Protein AF-A0A939E3A2-F1 (afdb_monomer_lite)

Secondary structure (DSSP, 8-state):
--HHHHHHHHHHHTT---EEETTEEEEE-STTEEEEEEE--SSS--EEEEEEE--TTSS--PPPEEEEEESSHHHHHHHHHHHHHHHHHHHHHHHHHH-TT-SSTT---EE-TTSS-EEEEEETTTEEEEEEEEE-TTS-EEEEEEEEE--HHHHHHHHHHHHHHHTT--HHHHHHHHHHHHHHHHSTTSSGGG-EEEEEEEES-HHHHHHHHHHHHHHHHHHHHHHHHS---TTSBS--HHHHHHHTT---

Foldseek 3Di:
DFLVVVLVVVCVVVVFDWDDDPQWIWGDAPDQKIWIWHFPDRVQGWIFTWIWGHDPVPPDRPPTHTDDIDRHSVVVVVSVLVVRVLRVLLVLLVCVQPVPPCLQVVWNWDAFPQSFSKIWTDAADQKIKIWGWDADPVRATKTWIKMKRADPLLVVLLVVLVVCVVVVHDPVVLVVSLVVSLCQCVPPPDDQQQMFMGTPDMDSDSVVVSNCNNVCRVCVNVVSCVRNVDPDDPPGTGDDSVNSCRSSSHHD

Organism: NCBI:txid2765362

Structure (mmCIF, N/CA/C/O backbone):
data_AF-A0A939E3A2-F1
#
_entry.id   AF-A0A939E3A2-F1
#
loop_
_atom_site.group_PDB
_atom_site.id
_atom_site.type_symbol
_atom_site.label_atom_id
_atom_site.label_alt_id
_atom_site.label_comp_id
_atom_site.label_asym_id
_atom_site.label_entity_id
_atom_site.label_seq_id
_atom_site.pdbx_PDB_ins_code
_atom_site.Cartn_x
_atom_site.Cartn_y
_atom_site.Cartn_z
_atom_site.occupancy
_atom_site.B_iso_or_equiv
_atom_site.auth_seq_id
_atom_site.auth_comp_id
_atom_site.auth_asym_id
_atom_site.auth_atom_id
_atom_site.pdbx_PDB_model_num
ATOM 1 N N . MET A 1 1 ? -15.969 9.919 33.033 1.00 58.44 1 MET A N 1
ATOM 2 C CA . MET A 1 1 ? -16.033 10.017 31.570 1.00 58.44 1 MET A CA 1
ATOM 3 C C . MET A 1 1 ? -16.034 8.604 31.049 1.00 58.44 1 MET A C 1
ATOM 5 O O . MET A 1 1 ? -15.367 7.760 31.645 1.00 58.44 1 MET A O 1
ATOM 9 N N . SER A 1 2 ? -16.901 8.316 30.083 1.00 78.06 2 SER A N 1
ATOM 10 C CA . SER A 1 2 ? -16.905 6.997 29.448 1.00 78.06 2 SER A CA 1
ATOM 11 C C . SER A 1 2 ? -15.748 6.909 28.452 1.00 78.06 2 SER A C 1
ATOM 13 O O . SER A 1 2 ? -15.331 7.927 27.905 1.00 78.06 2 SER A O 1
ATOM 15 N N . PHE A 1 3 ? -15.262 5.700 28.171 1.00 79.69 3 PHE A N 1
ATOM 16 C CA . PHE A 1 3 ? -14.204 5.485 27.180 1.00 79.69 3 PHE A CA 1
ATOM 17 C C . PHE A 1 3 ? -14.536 6.103 25.809 1.00 79.69 3 PHE A C 1
ATOM 19 O O . PHE A 1 3 ? -13.648 6.619 25.140 1.00 79.69 3 PHE A O 1
ATOM 26 N N . PHE A 1 4 ? -15.813 6.102 25.404 1.00 81.12 4 PHE A N 1
ATOM 27 C CA . PHE A 1 4 ? -16.251 6.713 24.147 1.00 81.12 4 PHE A CA 1
ATOM 28 C C . PHE A 1 4 ? -16.172 8.242 24.154 1.00 81.12 4 PHE A C 1
ATOM 30 O O . PHE A 1 4 ? -15.887 8.821 23.114 1.00 81.12 4 PHE A O 1
ATOM 37 N N . GLU A 1 5 ? -16.427 8.891 25.293 1.00 82.06 5 GLU A N 1
ATOM 38 C CA . GLU A 1 5 ? -16.312 10.353 25.409 1.00 82.06 5 GLU A CA 1
ATOM 39 C C . GLU A 1 5 ? -14.848 10.782 25.323 1.00 82.06 5 GLU A C 1
ATOM 41 O O . GLU A 1 5 ? -14.526 11.717 24.594 1.00 82.06 5 GLU A O 1
ATOM 46 N N . ASP A 1 6 ? -13.967 10.060 26.023 1.00 85.62 6 ASP A N 1
ATOM 47 C CA . ASP A 1 6 ? -12.529 10.323 25.992 1.00 85.62 6 ASP A CA 1
ATOM 48 C C . ASP A 1 6 ? -11.960 10.058 24.588 1.00 85.62 6 ASP A C 1
ATOM 50 O O . ASP A 1 6 ? -11.201 10.871 24.069 1.00 85.62 6 ASP A O 1
ATOM 54 N N . LEU A 1 7 ? -12.374 8.965 23.933 1.00 84.00 7 LEU A N 1
ATOM 55 C CA . LEU A 1 7 ? -11.963 8.652 22.563 1.00 84.00 7 LEU A CA 1
ATOM 56 C C . LEU A 1 7 ? -12.476 9.683 21.551 1.00 84.00 7 LEU A C 1
ATOM 58 O O . LEU A 1 7 ? -11.692 10.160 20.740 1.00 84.00 7 LEU A O 1
ATOM 62 N N . ALA A 1 8 ? -13.757 10.056 21.608 1.00 85.06 8 ALA A N 1
ATOM 63 C CA . ALA A 1 8 ? -14.327 11.053 20.701 1.00 85.06 8 ALA A CA 1
ATOM 64 C C . ALA A 1 8 ? -13.624 12.410 20.837 1.00 85.06 8 ALA A C 1
ATOM 66 O O . ALA A 1 8 ? -13.298 13.028 19.831 1.00 85.06 8 ALA A O 1
ATOM 67 N N . SER A 1 9 ? -13.326 12.836 22.070 1.00 86.56 9 SER A N 1
ATOM 68 C CA . SER A 1 9 ? -12.614 14.094 22.305 1.00 86.56 9 SER A CA 1
ATOM 69 C C . SER A 1 9 ? -11.218 14.100 21.681 1.00 86.56 9 SER A C 1
ATOM 71 O O . SER A 1 9 ? -10.801 15.135 21.174 1.00 86.56 9 SER A O 1
ATOM 73 N N . VAL A 1 10 ? -10.490 12.979 21.725 1.00 86.88 10 VAL A N 1
ATOM 74 C CA . VAL A 1 10 ? -9.152 12.896 21.118 1.00 86.88 10 VAL A CA 1
ATOM 75 C C . VAL A 1 10 ? -9.249 12.789 19.594 1.00 86.88 10 VAL A C 1
ATOM 77 O O . VAL A 1 10 ? -8.483 13.436 18.893 1.00 86.88 10 VAL A O 1
ATOM 80 N N . LEU A 1 11 ? -10.211 12.038 19.053 1.00 86.06 11 LEU A N 1
ATOM 81 C CA . LEU A 1 11 ? -10.420 11.961 17.600 1.00 86.06 11 LEU A CA 1
ATOM 82 C C . LEU A 1 11 ? -10.773 13.327 16.989 1.00 86.06 11 LEU A C 1
ATOM 84 O O . LEU A 1 11 ? -10.241 13.669 15.932 1.00 86.06 11 LEU A O 1
ATOM 88 N N . ASP A 1 12 ? -11.565 14.140 17.695 1.00 86.31 12 ASP A N 1
ATOM 89 C CA . ASP A 1 12 ? -11.861 15.523 17.300 1.00 86.31 12 ASP A CA 1
ATOM 90 C C . ASP A 1 12 ? -10.586 16.383 17.211 1.00 86.31 12 ASP A C 1
ATOM 92 O O . ASP A 1 12 ? -10.441 17.187 16.289 1.00 86.31 12 ASP A O 1
ATOM 96 N N . GLU A 1 13 ? -9.627 16.207 18.129 1.00 87.06 13 GLU A N 1
ATOM 97 C CA . GLU A 1 13 ? -8.330 16.905 18.084 1.00 87.06 13 GLU A CA 1
ATOM 98 C C . GLU A 1 13 ? -7.493 16.499 16.859 1.00 87.06 13 GLU A C 1
ATOM 100 O O . GLU A 1 13 ? -6.760 17.324 16.307 1.00 87.06 13 GLU A O 1
ATOM 105 N N . HIS A 1 14 ? -7.646 15.256 16.398 1.00 81.12 14 HIS A N 1
ATOM 106 C CA . HIS A 1 14 ? -7.035 14.740 15.173 1.00 81.12 14 HIS A CA 1
ATOM 107 C C . HIS A 1 14 ? -7.834 15.079 13.896 1.00 81.12 14 HIS A C 1
ATOM 109 O O . HIS A 1 14 ? -7.398 14.724 12.804 1.00 81.12 14 HIS A O 1
ATOM 115 N N . ASN A 1 15 ? -8.956 15.808 14.000 1.00 83.19 15 ASN A N 1
ATOM 116 C CA . ASN A 1 15 ? -9.898 16.096 12.905 1.00 83.19 15 ASN A CA 1
ATOM 117 C C . ASN A 1 15 ? -10.430 14.839 12.194 1.00 83.19 15 ASN A C 1
ATOM 119 O O . ASN A 1 15 ? -10.718 14.876 10.997 1.00 83.19 15 ASN A O 1
ATOM 123 N N . ILE A 1 16 ? -10.555 13.729 12.917 1.00 83.75 16 ILE A N 1
ATOM 124 C CA . ILE A 1 16 ? -11.156 12.502 12.393 1.00 83.75 16 ILE A CA 1
ATOM 125 C C . ILE A 1 16 ? -12.668 12.618 12.571 1.00 83.75 16 ILE A C 1
ATOM 127 O O . ILE A 1 16 ? -13.128 13.051 13.619 1.00 83.75 16 ILE A O 1
ATOM 131 N N . GLU A 1 17 ? -13.457 12.265 11.554 1.00 83.69 17 GLU A N 1
ATOM 132 C CA . GLU A 1 17 ? -14.913 12.236 11.700 1.00 83.69 17 GLU A CA 1
ATOM 133 C C . GLU A 1 17 ? -15.360 10.955 12.413 1.00 83.69 17 GLU A C 1
ATOM 135 O O . GLU A 1 17 ? -14.999 9.850 12.017 1.00 83.69 17 GLU A O 1
ATOM 140 N N . GLN A 1 18 ? -16.227 11.080 13.420 1.00 85.94 18 GLN A N 1
ATOM 141 C CA . GLN A 1 18 ? -16.857 9.929 14.068 1.00 85.94 18 GLN A CA 1
ATOM 142 C C . GLN A 1 18 ? -18.370 10.088 14.209 1.00 85.94 18 GLN A C 1
ATOM 144 O O . GLN A 1 18 ? -18.906 11.178 14.418 1.00 85.94 18 GLN A O 1
ATOM 149 N N . ARG A 1 19 ? -19.082 8.960 14.148 1.00 85.19 19 ARG A N 1
ATOM 150 C CA . ARG A 1 19 ? -20.528 8.864 14.386 1.00 85.19 19 ARG A CA 1
ATOM 151 C C . ARG A 1 19 ? -20.798 7.776 15.412 1.00 85.19 19 ARG A C 1
ATOM 153 O O . ARG A 1 19 ? -20.362 6.646 15.243 1.00 85.19 19 ARG A O 1
ATOM 160 N N . ILE A 1 20 ? -21.535 8.090 16.472 1.00 82.94 20 ILE A N 1
ATOM 161 C CA . ILE A 1 20 ? -21.877 7.110 17.510 1.00 82.94 20 ILE A CA 1
ATOM 162 C C . ILE A 1 20 ? -23.337 6.696 17.338 1.00 82.94 20 ILE A C 1
ATOM 164 O O . ILE A 1 20 ? -24.233 7.534 17.432 1.00 82.94 20 ILE A O 1
ATOM 168 N N . THR A 1 21 ? -23.571 5.401 17.126 1.00 79.31 21 THR A N 1
ATOM 169 C CA . THR A 1 21 ? -24.907 4.807 16.984 1.00 79.31 21 THR A CA 1
ATOM 170 C C . THR A 1 21 ? -25.007 3.592 17.897 1.00 79.31 21 THR A C 1
ATOM 172 O O . THR A 1 21 ? -24.163 2.710 17.829 1.00 79.31 21 THR A O 1
ATOM 175 N N . GLU A 1 22 ? -26.016 3.542 18.773 1.00 71.56 22 GLU A N 1
ATOM 176 C CA . GLU A 1 22 ? -26.339 2.356 19.596 1.00 71.56 22 GLU A CA 1
ATOM 177 C C . GLU A 1 22 ? -25.129 1.686 20.296 1.00 71.56 22 GLU A C 1
ATOM 179 O O . GLU A 1 22 ? -25.000 0.466 20.311 1.00 71.56 22 GLU A O 1
ATOM 184 N N . ALA A 1 23 ? -24.245 2.488 20.907 1.00 76.56 23 ALA A N 1
ATOM 185 C CA . ALA A 1 23 ? -23.016 2.039 21.587 1.00 76.56 23 ALA A CA 1
ATOM 186 C C . ALA A 1 23 ? -21.918 1.447 20.673 1.00 76.56 23 ALA A C 1
ATOM 188 O O . ALA A 1 23 ? -21.001 0.775 21.147 1.00 76.56 23 ALA A O 1
ATOM 189 N N . VAL A 1 24 ? -21.971 1.760 19.378 1.00 82.81 24 VAL A N 1
ATOM 190 C CA . VAL A 1 24 ? -20.906 1.533 18.399 1.00 82.81 24 VAL A CA 1
ATOM 191 C C . VAL A 1 24 ? -20.433 2.886 17.873 1.00 82.81 24 VAL A C 1
ATOM 193 O O . VAL A 1 24 ? -21.243 3.741 17.509 1.00 82.81 24 VAL A O 1
ATOM 196 N N . MET A 1 25 ? -19.120 3.096 17.839 1.00 84.25 25 MET A N 1
ATOM 197 C CA . MET A 1 25 ? -18.525 4.249 17.164 1.00 84.25 25 MET A CA 1
ATOM 198 C C . MET A 1 25 ? -18.112 3.838 15.752 1.00 84.25 25 MET A C 1
ATOM 200 O O . MET A 1 25 ? -17.437 2.828 15.566 1.00 84.25 25 MET A O 1
ATOM 204 N N . HIS A 1 26 ? -18.552 4.622 14.779 1.00 86.75 26 HIS A N 1
ATOM 205 C CA . HIS A 1 26 ? -18.287 4.468 13.359 1.00 86.75 26 HIS A CA 1
ATOM 206 C C . HIS A 1 26 ? -17.340 5.569 12.915 1.00 86.75 26 HIS A C 1
ATOM 208 O O . HIS A 1 26 ? -17.594 6.742 13.200 1.00 86.75 26 HIS A O 1
ATOM 214 N N . ILE A 1 27 ? -16.287 5.189 12.207 1.00 86.38 27 ILE A N 1
ATOM 215 C CA . ILE A 1 27 ? -15.353 6.116 11.579 1.00 86.38 27 ILE A CA 1
ATOM 216 C C . ILE A 1 27 ? -15.357 5.782 10.087 1.00 86.38 27 ILE A C 1
ATOM 218 O O . ILE A 1 27 ? -14.994 4.651 9.744 1.00 86.38 27 ILE A O 1
ATOM 222 N N . PRO A 1 28 ? -15.825 6.705 9.229 1.00 83.56 28 PRO A N 1
ATOM 223 C CA . PRO A 1 28 ? -15.782 6.503 7.795 1.00 83.56 28 PRO A CA 1
ATOM 224 C C . PRO A 1 28 ? -14.326 6.482 7.337 1.00 83.56 28 PRO A C 1
ATOM 226 O O . PRO A 1 28 ? -13.515 7.298 7.777 1.00 83.56 28 PRO A O 1
ATOM 229 N N . VAL A 1 29 ? -14.012 5.534 6.466 1.00 82.00 29 VAL A N 1
ATOM 230 C CA . VAL A 1 29 ? -12.738 5.459 5.749 1.00 82.00 29 VAL A CA 1
ATOM 231 C C . VAL A 1 29 ? -13.022 5.741 4.269 1.00 82.00 29 VAL A C 1
ATOM 233 O O . VAL A 1 29 ? -14.160 6.027 3.886 1.00 82.00 29 VAL A O 1
ATOM 236 N N . SER A 1 30 ? -12.001 5.706 3.422 1.00 72.12 30 SER A N 1
ATOM 237 C CA . SER A 1 30 ? -12.156 5.843 1.979 1.00 72.12 30 SER A CA 1
ATOM 238 C C . SER A 1 30 ? -13.002 4.727 1.355 1.00 72.12 30 SER A C 1
ATOM 240 O O . SER A 1 30 ? -12.971 3.559 1.761 1.00 72.12 30 SER A O 1
ATOM 242 N N . GLY A 1 31 ? -13.766 5.107 0.328 1.00 70.00 31 GLY A N 1
ATOM 243 C CA . GLY A 1 31 ? -14.623 4.210 -0.440 1.00 70.00 31 GLY A CA 1
ATOM 244 C C . GLY A 1 31 ? -15.777 3.624 0.378 1.00 70.00 31 GLY A C 1
ATOM 245 O O . GLY A 1 31 ? -16.587 4.346 0.954 1.00 70.00 31 GLY A O 1
ATOM 246 N N . ASN A 1 32 ? -15.857 2.295 0.387 1.00 69.88 32 ASN A N 1
ATOM 247 C CA . ASN A 1 32 ? -16.919 1.514 1.021 1.00 69.88 32 ASN A CA 1
ATOM 248 C C . ASN A 1 32 ? -16.502 0.945 2.392 1.00 69.88 32 ASN A C 1
ATOM 250 O O . ASN A 1 32 ? -17.116 0.004 2.891 1.00 69.88 32 ASN A O 1
ATOM 254 N N . LEU A 1 33 ? -15.431 1.457 2.998 1.00 77.75 33 LEU A N 1
ATOM 255 C CA . LEU A 1 33 ? -14.866 0.915 4.232 1.00 77.75 33 LEU A CA 1
ATOM 256 C C . LEU A 1 33 ? -15.243 1.775 5.442 1.00 77.75 33 LEU A C 1
ATOM 258 O O . LEU A 1 33 ? -15.120 2.993 5.424 1.00 77.75 33 LEU A O 1
ATOM 262 N N . ASP A 1 34 ? -15.647 1.114 6.524 1.00 83.69 34 ASP A N 1
ATOM 263 C CA . ASP A 1 34 ? -16.004 1.731 7.801 1.00 83.69 34 ASP A CA 1
ATOM 264 C C . ASP A 1 34 ? -15.278 1.015 8.945 1.00 83.69 34 ASP A C 1
ATOM 266 O O . ASP A 1 34 ? -15.339 -0.213 9.073 1.00 83.69 34 ASP A O 1
ATOM 270 N N . LEU A 1 35 ? -14.666 1.771 9.856 1.00 85.62 35 LEU A N 1
ATOM 271 C CA . LEU A 1 35 ? -14.198 1.225 11.128 1.00 85.62 35 LEU A CA 1
ATOM 272 C C . LEU A 1 35 ? -15.329 1.247 12.156 1.00 85.62 35 LEU A C 1
ATOM 274 O O . LEU A 1 35 ? -15.954 2.277 12.404 1.00 85.62 35 LEU A O 1
ATOM 278 N N . ARG A 1 36 ? -15.561 0.102 12.801 1.00 86.88 36 ARG A N 1
ATOM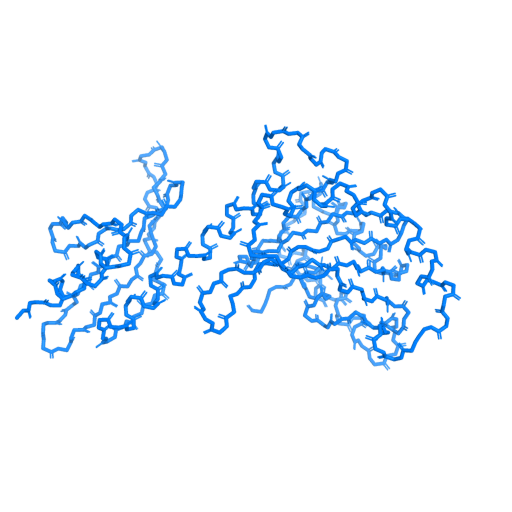 279 C CA . ARG A 1 36 ? -16.522 -0.058 13.897 1.00 86.88 36 ARG A CA 1
ATOM 280 C C . ARG A 1 36 ? -15.800 -0.367 15.194 1.00 86.88 36 ARG A C 1
ATOM 282 O O . ARG A 1 36 ? -15.096 -1.372 15.299 1.00 86.88 36 ARG A O 1
ATOM 289 N N . ILE A 1 37 ? -16.033 0.465 16.199 1.00 86.31 37 ILE A N 1
ATOM 290 C CA . ILE A 1 37 ? -15.429 0.347 17.521 1.00 86.31 37 ILE A CA 1
ATOM 291 C C . ILE A 1 37 ? -16.514 -0.017 18.529 1.00 86.31 37 ILE A C 1
ATOM 293 O O . ILE A 1 37 ? -17.496 0.709 18.700 1.00 86.31 37 ILE A O 1
ATOM 297 N N . THR A 1 38 ? -16.320 -1.141 19.217 1.00 86.81 38 THR A N 1
ATOM 298 C CA . THR A 1 38 ? -17.205 -1.608 20.295 1.00 86.81 38 THR A CA 1
ATOM 299 C C . THR A 1 38 ? -16.416 -1.771 21.585 1.00 86.81 38 THR A C 1
ATOM 301 O O . THR A 1 38 ? -15.332 -2.353 21.556 1.00 86.81 38 THR A O 1
ATOM 304 N N . VAL A 1 39 ? -16.967 -1.313 22.710 1.00 81.62 39 VAL A N 1
ATOM 305 C CA . VAL A 1 39 ? -16.349 -1.458 24.036 1.00 81.62 39 VAL A CA 1
ATOM 306 C C . VAL A 1 39 ? -17.082 -2.550 24.808 1.00 81.62 39 VAL A C 1
ATOM 308 O O . VAL A 1 39 ? -18.261 -2.402 25.118 1.00 81.62 39 VAL A O 1
ATOM 311 N N . ASP A 1 40 ? -16.386 -3.642 25.126 1.00 73.69 40 ASP A N 1
ATOM 312 C CA . ASP A 1 40 ? -17.014 -4.816 25.753 1.00 73.69 40 ASP A CA 1
ATOM 313 C C . ASP A 1 40 ? -17.159 -4.683 27.281 1.00 73.69 40 ASP A C 1
ATOM 315 O O . ASP A 1 40 ? -17.973 -5.373 27.897 1.00 73.69 40 ASP A O 1
ATOM 319 N N . ASN A 1 41 ? -16.345 -3.842 27.929 1.00 67.31 41 ASN A N 1
ATOM 320 C CA . ASN A 1 41 ? -16.276 -3.765 29.389 1.00 67.31 41 ASN A CA 1
ATOM 321 C C . ASN A 1 41 ? -15.917 -2.353 29.875 1.00 67.31 41 ASN A C 1
ATOM 323 O O . ASN A 1 41 ? -14.908 -1.796 29.469 1.00 67.31 41 ASN A O 1
ATOM 327 N N . GLU A 1 42 ? -16.706 -1.787 30.791 1.00 61.69 42 GLU A N 1
ATOM 328 C CA . GLU A 1 42 ? -16.464 -0.448 31.355 1.00 61.69 42 GLU A CA 1
ATOM 329 C C . GLU A 1 42 ? -15.377 -0.417 32.449 1.00 61.69 42 GLU A C 1
ATOM 331 O O . GLU A 1 42 ? -14.821 0.639 32.739 1.00 61.69 42 GLU A O 1
ATOM 336 N N . VAL A 1 43 ? -15.060 -1.559 33.073 1.00 66.50 43 VAL A N 1
ATOM 337 C CA . VAL A 1 43 ? -14.079 -1.657 34.177 1.00 66.50 43 VAL A CA 1
ATOM 338 C C . VAL A 1 43 ? -12.652 -1.826 33.643 1.00 66.50 43 VAL A C 1
ATOM 340 O O . VAL A 1 43 ? -11.696 -1.315 34.225 1.00 66.50 43 VAL A O 1
ATOM 343 N N . LEU A 1 44 ? -12.512 -2.535 32.523 1.00 65.25 44 LEU A N 1
ATOM 344 C CA . LEU A 1 44 ? -11.288 -2.651 31.735 1.00 65.25 44 LEU A CA 1
ATOM 345 C C . LEU A 1 44 ? -11.678 -2.348 30.290 1.00 65.25 44 LEU A C 1
ATOM 347 O O . LEU A 1 44 ? -12.109 -3.275 29.602 1.00 65.25 44 LEU A O 1
ATOM 351 N N . PRO A 1 45 ? -11.602 -1.081 29.849 1.00 67.50 45 PRO A N 1
ATOM 352 C CA . PRO A 1 45 ? -12.056 -0.696 28.525 1.00 67.50 45 PRO A CA 1
ATOM 353 C C . PRO A 1 45 ? -11.187 -1.355 27.459 1.00 67.50 45 PRO A C 1
ATOM 355 O O . PRO A 1 45 ? -10.102 -0.887 27.132 1.00 67.50 45 PRO A O 1
ATOM 358 N N . ALA A 1 46 ? -11.679 -2.482 26.953 1.00 77.06 46 ALA A N 1
ATOM 359 C CA . ALA A 1 46 ? -11.178 -3.141 25.767 1.00 77.06 46 ALA A CA 1
ATOM 360 C C . ALA A 1 46 ? -12.045 -2.680 24.597 1.00 77.06 46 ALA A C 1
ATOM 362 O O . ALA A 1 46 ? -13.245 -2.970 24.557 1.00 77.06 46 ALA A O 1
ATOM 363 N N . ALA A 1 47 ? -11.443 -1.930 23.681 1.00 82.88 47 ALA A N 1
ATOM 364 C CA . ALA A 1 47 ? -12.080 -1.532 22.442 1.00 82.88 47 ALA A CA 1
ATOM 365 C C . ALA A 1 47 ? -11.677 -2.506 21.337 1.00 82.88 47 ALA A C 1
ATOM 367 O O . ALA A 1 47 ? -10.496 -2.682 21.033 1.00 82.88 47 ALA A O 1
ATOM 368 N N . ASN A 1 48 ? -12.681 -3.139 20.743 1.00 86.38 48 ASN A N 1
ATOM 369 C CA . ASN A 1 48 ? -12.516 -3.965 19.560 1.00 86.38 48 ASN A CA 1
ATOM 370 C C . ASN A 1 48 ? -12.715 -3.079 18.337 1.00 86.38 48 ASN A C 1
ATOM 372 O O . ASN A 1 48 ? -13.813 -2.559 18.134 1.00 86.38 48 ASN A O 1
ATOM 376 N N . ILE A 1 49 ? -11.668 -2.937 17.532 1.00 85.94 49 ILE A N 1
ATOM 377 C CA . ILE A 1 49 ? -11.689 -2.209 16.267 1.00 85.94 49 ILE A CA 1
ATOM 378 C C . ILE A 1 49 ? -11.898 -3.237 15.162 1.00 85.94 49 ILE A C 1
ATOM 380 O O . ILE A 1 49 ? -11.091 -4.156 14.987 1.00 85.94 49 ILE A O 1
ATOM 384 N N . ARG A 1 50 ? -13.003 -3.112 14.432 1.00 86.88 50 ARG A N 1
ATOM 385 C CA . ARG A 1 50 ? -13.352 -4.006 13.328 1.00 86.88 50 ARG A CA 1
ATOM 386 C C . ARG A 1 50 ? -13.472 -3.225 12.028 1.00 86.88 50 ARG A C 1
ATOM 388 O O . ARG A 1 50 ? -14.052 -2.145 12.026 1.00 86.88 50 ARG A O 1
ATOM 395 N N . LEU A 1 51 ? -12.983 -3.808 10.940 1.00 83.81 51 LEU A N 1
ATOM 396 C CA . LEU A 1 51 ? -13.216 -3.321 9.589 1.00 83.81 51 LEU A CA 1
ATOM 397 C C . LEU A 1 51 ? -14.545 -3.853 9.078 1.00 83.81 51 LEU A C 1
ATOM 399 O O . LEU A 1 51 ? -14.807 -5.058 9.139 1.00 83.81 51 LEU A O 1
ATOM 403 N N . HIS A 1 52 ? -15.359 -2.955 8.555 1.00 80.44 52 HIS A N 1
ATOM 404 C CA . HIS A 1 52 ? -16.586 -3.270 7.859 1.00 80.44 52 HIS A CA 1
ATOM 405 C C . HIS A 1 52 ? -16.467 -2.808 6.411 1.00 80.44 52 HIS A C 1
ATOM 407 O O . HIS A 1 52 ? -16.074 -1.675 6.164 1.00 80.44 52 HIS A O 1
ATOM 413 N N . CYS A 1 53 ? -16.822 -3.674 5.466 1.00 72.75 53 CYS A N 1
ATOM 414 C CA . CYS A 1 53 ? -16.938 -3.311 4.059 1.00 72.75 53 CYS A CA 1
ATOM 415 C C . CYS A 1 53 ? -18.427 -3.225 3.720 1.00 72.75 53 CYS A C 1
ATOM 417 O O . CYS A 1 53 ? -19.162 -4.191 3.912 1.00 72.75 53 CYS A O 1
ATOM 419 N N . LEU A 1 54 ? -18.881 -2.047 3.314 1.00 64.31 54 LEU A N 1
ATOM 420 C CA . LEU A 1 54 ? -20.235 -1.774 2.859 1.00 64.31 54 LEU A CA 1
ATOM 421 C C . LEU A 1 54 ? -20.335 -2.209 1.394 1.00 64.31 54 LEU A C 1
ATOM 423 O O . LEU A 1 54 ? -19.785 -1.568 0.507 1.00 64.31 54 LEU A O 1
ATOM 427 N N . THR A 1 55 ? -21.005 -3.319 1.111 1.00 62.06 55 THR A N 1
ATOM 428 C CA . THR A 1 55 ? -21.261 -3.715 -0.278 1.00 62.06 55 THR A CA 1
ATOM 429 C C . THR A 1 55 ? -22.447 -2.918 -0.834 1.00 62.06 55 THR A C 1
ATOM 431 O O . THR A 1 55 ? -23.453 -2.725 -0.152 1.00 62.06 55 THR A O 1
ATOM 434 N N . ASP A 1 56 ? -22.333 -2.437 -2.077 1.00 58.34 56 ASP A N 1
ATOM 435 C CA . ASP A 1 56 ? -23.369 -1.617 -2.741 1.00 58.34 56 ASP A CA 1
ATOM 436 C C . ASP A 1 56 ? -24.662 -2.428 -3.019 1.00 58.34 56 ASP A C 1
ATOM 438 O O . ASP A 1 56 ? -25.745 -1.871 -3.186 1.00 58.34 56 ASP A O 1
ATOM 442 N N . ASP A 1 57 ? -24.566 -3.765 -2.995 1.00 52.91 57 ASP A N 1
ATOM 443 C CA . ASP A 1 57 ? -25.647 -4.704 -3.334 1.00 52.91 57 ASP A CA 1
ATOM 444 C C . ASP A 1 57 ? -26.527 -5.155 -2.149 1.00 52.91 57 ASP A C 1
ATOM 446 O O . ASP A 1 57 ? -27.452 -5.943 -2.334 1.00 52.91 57 ASP A O 1
ATOM 450 N N . GLY A 1 58 ? -26.310 -4.645 -0.934 1.00 52.38 58 GLY A N 1
ATOM 451 C CA . GLY A 1 58 ? -27.271 -4.761 0.173 1.00 52.38 58 GLY A CA 1
ATOM 452 C C . GLY A 1 58 ? -27.575 -6.166 0.726 1.00 52.38 58 GLY A C 1
ATOM 453 O O . GLY A 1 58 ? -28.377 -6.250 1.654 1.00 52.38 58 GLY A O 1
ATOM 454 N N . ASP A 1 59 ? -26.959 -7.239 0.214 1.00 50.28 59 ASP A N 1
ATOM 455 C CA . ASP A 1 59 ? -27.249 -8.627 0.629 1.00 50.28 59 ASP A CA 1
ATOM 456 C C . ASP A 1 59 ? -26.016 -9.468 1.034 1.00 50.28 59 ASP A C 1
ATOM 458 O O . ASP A 1 59 ? -26.191 -10.570 1.551 1.00 50.28 59 ASP A O 1
ATOM 462 N N . ASP A 1 60 ? -24.788 -8.945 0.923 1.00 47.78 60 ASP A N 1
ATOM 463 C CA . ASP A 1 60 ? -23.574 -9.592 1.451 1.00 47.78 60 ASP A CA 1
ATOM 464 C C . ASP A 1 60 ? -22.858 -8.658 2.445 1.00 47.78 60 ASP A C 1
ATOM 466 O O . ASP A 1 60 ? -21.836 -8.039 2.135 1.00 47.78 60 ASP A O 1
ATOM 470 N N . ASP A 1 61 ? -23.399 -8.550 3.666 1.00 56.81 61 ASP A N 1
ATOM 471 C CA . ASP A 1 61 ? -22.655 -8.035 4.826 1.00 56.81 61 ASP A CA 1
ATOM 472 C C . ASP A 1 61 ? -21.547 -9.056 5.143 1.00 56.81 61 ASP A C 1
ATOM 474 O O . ASP A 1 61 ? -21.733 -10.014 5.906 1.00 56.81 61 ASP A O 1
ATOM 478 N N . LEU A 1 62 ? -20.381 -8.891 4.512 1.00 62.12 62 LEU A N 1
ATOM 479 C CA . LEU A 1 62 ? -19.179 -9.624 4.897 1.00 62.12 62 LEU A CA 1
ATOM 480 C C . LEU A 1 62 ? -18.975 -9.446 6.410 1.00 62.12 62 LEU A C 1
ATOM 482 O O . LEU A 1 62 ? -19.036 -8.318 6.914 1.00 62.12 62 LEU A O 1
ATOM 486 N N . PRO A 1 63 ? -18.744 -10.536 7.166 1.00 67.81 63 PRO A N 1
ATOM 487 C CA . PRO A 1 63 ? -18.621 -10.436 8.607 1.00 67.81 63 PRO A CA 1
ATOM 488 C C . PRO A 1 63 ? -17.458 -9.493 8.945 1.00 67.81 63 PRO A C 1
ATOM 490 O O . PRO A 1 63 ? -16.364 -9.656 8.395 1.00 67.81 63 PRO A O 1
ATOM 493 N N . PRO A 1 64 ? -17.661 -8.517 9.847 1.00 75.88 64 PRO A N 1
ATOM 494 C CA . PRO A 1 64 ? -16.651 -7.512 10.134 1.00 75.88 64 PRO A CA 1
ATOM 495 C C . PRO A 1 64 ? -15.360 -8.165 10.631 1.0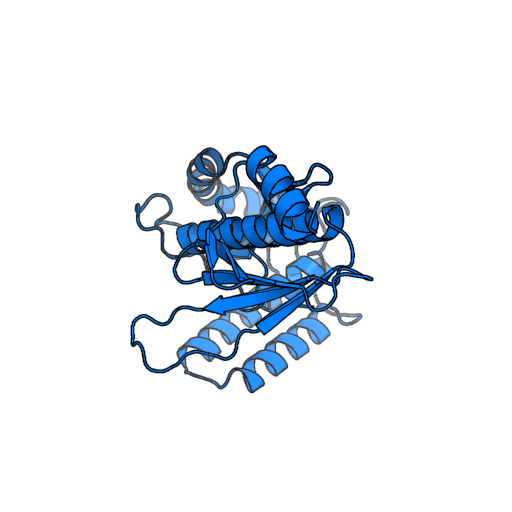0 75.88 64 PRO A C 1
ATOM 497 O O . PRO A 1 64 ? -15.367 -8.951 11.586 1.00 75.88 64 PRO A O 1
ATOM 500 N N . LYS A 1 65 ? -14.242 -7.824 9.991 1.00 84.00 65 LYS A N 1
ATOM 501 C CA . LYS A 1 65 ? -12.931 -8.397 10.301 1.00 84.00 65 LYS A CA 1
ATOM 502 C C . LYS A 1 65 ? -12.353 -7.680 11.514 1.00 84.00 65 LYS A C 1
ATOM 504 O O . LYS A 1 65 ? -12.241 -6.458 11.522 1.00 84.00 65 LYS A O 1
ATOM 509 N N . LEU A 1 66 ? -11.996 -8.425 12.558 1.00 85.44 66 LEU A N 1
ATOM 510 C CA . LEU A 1 66 ? -11.311 -7.850 13.716 1.00 85.44 66 LEU A CA 1
ATOM 511 C C . LEU A 1 66 ? -9.904 -7.411 13.296 1.00 85.44 66 LEU A C 1
ATOM 513 O O . LEU A 1 66 ? -9.116 -8.247 12.863 1.00 85.44 66 LEU A O 1
ATOM 517 N N . LEU A 1 67 ? -9.615 -6.118 13.428 1.00 83.19 67 LEU A N 1
ATOM 518 C CA . LEU A 1 67 ? -8.306 -5.547 13.115 1.00 83.19 67 LEU A CA 1
ATOM 519 C C . LEU A 1 67 ? -7.427 -5.476 14.360 1.00 83.19 67 LEU A C 1
ATOM 521 O O . LEU A 1 67 ? -6.280 -5.906 14.341 1.00 83.19 67 LEU A O 1
ATOM 525 N N . ALA A 1 68 ? -7.976 -4.947 15.453 1.00 85.69 68 ALA A N 1
ATOM 526 C CA . ALA A 1 68 ? -7.221 -4.721 16.675 1.00 85.69 68 ALA A CA 1
ATOM 527 C C . ALA A 1 68 ? -8.109 -4.807 17.918 1.00 85.69 68 ALA A C 1
ATOM 529 O O . ALA A 1 68 ? -9.307 -4.517 17.885 1.00 85.69 68 ALA A O 1
ATOM 530 N N . VAL A 1 69 ? -7.486 -5.179 19.036 1.00 87.44 69 VAL A N 1
ATOM 531 C CA . VAL A 1 69 ? -8.064 -5.082 20.378 1.00 87.44 69 VAL A CA 1
ATOM 532 C C . VAL A 1 69 ? -7.120 -4.235 21.212 1.00 87.44 69 VAL A C 1
ATOM 534 O O . VAL A 1 69 ? -5.962 -4.600 21.410 1.00 87.44 69 VAL A O 1
ATOM 537 N N . VAL A 1 70 ? -7.609 -3.098 21.689 1.00 87.81 70 VAL A N 1
ATOM 538 C CA . VAL A 1 70 ? -6.812 -2.108 22.421 1.00 87.81 70 VAL A CA 1
ATOM 539 C C . VAL A 1 70 ? -7.403 -1.869 23.801 1.00 87.81 70 VAL A C 1
ATOM 541 O O . VAL A 1 70 ? -8.613 -1.951 23.995 1.00 87.81 70 VAL A O 1
ATOM 544 N N . PHE A 1 71 ? -6.541 -1.571 24.770 1.00 86.00 71 PHE A N 1
ATOM 545 C CA . PHE A 1 71 ? -6.920 -1.435 26.183 1.00 86.00 71 PHE A CA 1
ATOM 546 C C . PHE A 1 71 ? -6.776 -0.001 26.718 1.00 86.00 71 PHE A C 1
ATOM 548 O O . PHE A 1 71 ? -6.916 0.237 27.918 1.00 86.00 71 PHE A O 1
ATOM 555 N N . SER A 1 72 ? -6.450 0.961 25.851 1.00 86.44 72 SER A N 1
ATOM 556 C CA . SER A 1 72 ? -6.340 2.379 26.194 1.00 86.44 72 SER A CA 1
ATOM 557 C C . SER A 1 72 ? -6.859 3.256 25.059 1.00 86.44 72 SER A C 1
ATOM 559 O O . SER A 1 72 ? -6.865 2.841 23.901 1.00 86.44 72 SER A O 1
ATOM 561 N N . VAL A 1 73 ? -7.269 4.482 25.398 1.00 86.25 73 VAL A N 1
ATOM 562 C CA . VAL A 1 73 ? -7.711 5.482 24.413 1.00 86.25 73 VAL A CA 1
ATOM 563 C C . VAL A 1 73 ? -6.572 5.832 23.456 1.00 86.25 73 VAL A C 1
ATOM 565 O O . VAL A 1 73 ? -6.780 5.822 22.252 1.00 86.25 73 VAL A O 1
ATOM 568 N N . SER A 1 74 ? -5.355 6.042 23.974 1.00 85.88 74 SER A N 1
ATOM 569 C CA . SER A 1 74 ? -4.181 6.354 23.147 1.00 85.88 74 SER A CA 1
ATOM 570 C C . SER A 1 74 ? -3.891 5.260 22.118 1.00 85.88 74 SER A C 1
ATOM 572 O O . SER A 1 74 ? -3.743 5.557 20.945 1.00 85.88 74 SER A O 1
ATOM 574 N N . ALA A 1 75 ? -3.914 3.987 22.532 1.00 86.12 75 ALA A N 1
ATOM 575 C CA . ALA A 1 75 ? -3.678 2.870 21.625 1.00 86.12 75 ALA A CA 1
ATOM 576 C C . ALA A 1 75 ? -4.808 2.713 20.596 1.00 86.12 75 ALA A C 1
ATOM 578 O O . ALA A 1 75 ? -4.554 2.283 19.475 1.00 86.12 75 ALA A O 1
ATOM 579 N N . ALA A 1 76 ? -6.048 3.060 20.962 1.00 85.88 76 ALA A N 1
ATOM 580 C CA . ALA A 1 76 ? -7.160 3.108 20.015 1.00 85.88 76 ALA A CA 1
ATOM 581 C C . ALA A 1 76 ? -6.930 4.164 18.940 1.00 85.88 76 ALA A C 1
ATOM 583 O O . ALA A 1 76 ? -7.073 3.856 17.762 1.00 85.88 76 ALA A O 1
ATOM 584 N N . VAL A 1 77 ? -6.545 5.375 19.340 1.00 87.44 77 VAL A N 1
ATOM 585 C CA . VAL A 1 77 ? -6.251 6.464 18.406 1.00 87.44 77 VAL A CA 1
ATOM 586 C C . VAL A 1 77 ? -5.081 6.084 17.505 1.00 87.44 77 VAL A C 1
ATOM 588 O O . VAL A 1 77 ? -5.234 6.147 16.293 1.00 87.44 77 VAL A O 1
ATOM 591 N N . ASP A 1 78 ? -3.975 5.582 18.057 1.00 85.69 78 ASP A N 1
ATOM 592 C CA . ASP A 1 78 ? -2.807 5.164 17.269 1.00 85.69 78 ASP A CA 1
ATOM 593 C C . ASP A 1 78 ? -3.168 4.097 16.220 1.00 85.69 78 ASP A C 1
ATOM 595 O O . ASP A 1 78 ? -2.724 4.169 15.071 1.00 85.69 78 ASP A O 1
ATOM 599 N N . ALA A 1 79 ? -4.010 3.125 16.594 1.00 86.31 79 ALA A N 1
ATOM 600 C CA . ALA A 1 79 ? -4.488 2.086 15.687 1.00 86.31 79 ALA A CA 1
ATOM 601 C C . ALA A 1 79 ? -5.433 2.634 14.604 1.00 86.31 79 ALA A C 1
ATOM 603 O O . ALA A 1 79 ? -5.317 2.243 13.445 1.00 86.31 79 ALA A O 1
ATOM 604 N N . ILE A 1 80 ? -6.352 3.539 14.962 1.00 86.81 80 ILE A N 1
ATOM 605 C CA . ILE A 1 80 ? -7.283 4.178 14.019 1.00 86.81 80 ILE A CA 1
ATOM 606 C C . ILE A 1 80 ? -6.510 5.042 13.023 1.00 86.81 80 ILE A C 1
ATOM 608 O O . ILE A 1 80 ? -6.677 4.871 11.822 1.00 86.81 80 ILE A O 1
ATOM 612 N N . VAL A 1 81 ? -5.642 5.930 13.513 1.00 85.12 81 VAL A N 1
ATOM 613 C CA . VAL A 1 81 ? -4.820 6.816 12.677 1.00 85.12 81 VAL A CA 1
ATOM 614 C C . VAL A 1 81 ? -3.926 5.981 11.758 1.00 85.12 81 VAL A C 1
ATOM 616 O O . VAL A 1 81 ? -3.831 6.270 10.574 1.00 85.12 81 VAL A O 1
ATOM 619 N N . GLY A 1 82 ? -3.312 4.910 12.277 1.00 83.31 82 GLY A N 1
ATOM 620 C CA . GLY A 1 82 ? -2.544 3.963 11.462 1.00 83.31 82 GLY A CA 1
ATOM 621 C C . GLY A 1 82 ? -3.356 3.352 10.324 1.00 83.31 82 GLY A C 1
ATOM 622 O O . GLY A 1 82 ? -2.889 3.330 9.191 1.00 83.31 82 GLY A O 1
ATOM 623 N N . PHE A 1 83 ? -4.581 2.904 10.607 1.00 84.75 83 PHE A N 1
ATOM 624 C CA . PHE A 1 83 ? -5.446 2.329 9.582 1.00 84.75 83 PHE A CA 1
ATOM 625 C C . PHE A 1 83 ? -5.893 3.356 8.538 1.00 84.75 83 PHE A C 1
ATOM 627 O O . PHE A 1 83 ? -5.872 3.045 7.352 1.00 84.75 83 PHE A O 1
ATOM 634 N N . LEU A 1 84 ? -6.285 4.560 8.967 1.00 84.06 84 LEU A N 1
ATOM 635 C CA . LEU A 1 84 ? -6.693 5.633 8.057 1.00 84.06 84 LEU A CA 1
ATOM 636 C C . LEU A 1 84 ? -5.556 6.002 7.103 1.00 84.06 84 LEU A C 1
ATOM 638 O O . LEU A 1 84 ? -5.768 6.042 5.902 1.00 84.06 84 LEU A O 1
ATOM 642 N N . GLU A 1 85 ? -4.333 6.154 7.609 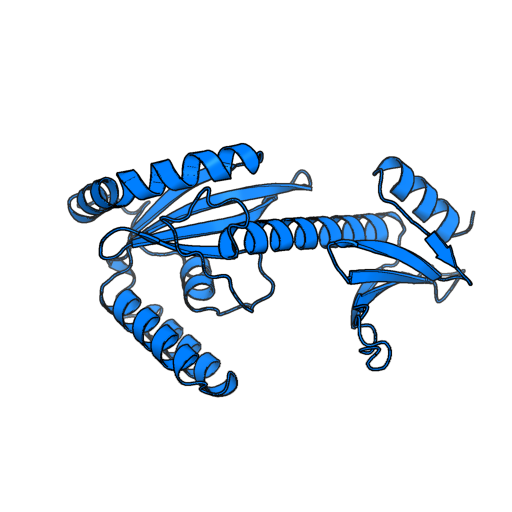1.00 83.06 85 GLU A N 1
ATOM 643 C CA . GLU A 1 85 ? -3.181 6.447 6.753 1.00 83.06 85 GLU A CA 1
ATOM 644 C C . GLU A 1 85 ? -2.823 5.300 5.806 1.00 83.06 85 GLU A C 1
ATOM 646 O O . GLU A 1 85 ? -2.439 5.553 4.669 1.00 83.06 85 GLU A O 1
ATOM 651 N N . THR A 1 86 ? -2.936 4.038 6.240 1.00 83.44 86 THR A N 1
ATOM 652 C CA . THR A 1 86 ? -2.764 2.901 5.320 1.00 83.44 86 THR A CA 1
ATOM 653 C C . THR A 1 86 ? -3.843 2.908 4.239 1.00 83.44 86 THR A C 1
ATOM 655 O O . THR A 1 86 ? -3.534 2.642 3.084 1.00 83.44 86 THR A O 1
ATOM 658 N N . ALA A 1 87 ? -5.090 3.239 4.581 1.00 83.44 87 ALA A N 1
ATOM 659 C CA . ALA A 1 87 ? -6.169 3.346 3.605 1.00 83.44 87 ALA A CA 1
ATOM 660 C C . ALA A 1 87 ? -5.933 4.496 2.612 1.00 83.44 87 ALA A C 1
ATOM 662 O O . ALA A 1 87 ? -6.052 4.275 1.411 1.00 83.44 87 ALA A O 1
ATOM 663 N N . ASP A 1 88 ? -5.517 5.672 3.089 1.00 84.88 88 ASP A N 1
ATOM 664 C CA . ASP A 1 88 ? -5.149 6.814 2.241 1.00 84.88 88 ASP A CA 1
ATOM 665 C C . ASP A 1 88 ? -3.963 6.469 1.320 1.00 84.88 88 ASP A C 1
ATOM 667 O O . ASP A 1 88 ? -3.933 6.844 0.147 1.00 84.88 88 ASP A O 1
ATOM 671 N N . ALA A 1 89 ? -2.977 5.731 1.841 1.00 86.81 89 ALA A N 1
ATOM 672 C CA . ALA A 1 89 ? -1.835 5.250 1.073 1.00 86.81 89 ALA A CA 1
ATOM 673 C C . ALA A 1 89 ? -2.263 4.271 -0.032 1.00 86.81 89 ALA A C 1
ATOM 675 O O . ALA A 1 89 ? -1.831 4.414 -1.173 1.00 86.81 89 ALA A O 1
ATOM 676 N N . MET A 1 90 ? -3.137 3.313 0.287 1.00 85.38 90 MET A N 1
ATOM 677 C CA . MET A 1 90 ? -3.704 2.379 -0.690 1.00 85.38 90 MET A CA 1
ATOM 678 C C . MET A 1 90 ? -4.524 3.110 -1.757 1.00 85.38 90 MET A C 1
ATOM 680 O O . MET A 1 90 ? -4.341 2.846 -2.937 1.00 85.38 90 MET A O 1
ATOM 684 N N . GLU A 1 91 ? -5.346 4.091 -1.375 1.00 85.88 91 GLU A N 1
ATOM 685 C CA . GLU A 1 91 ? -6.112 4.904 -2.327 1.00 85.88 91 GLU A CA 1
ATOM 686 C C . GLU A 1 91 ? -5.193 5.688 -3.276 1.00 85.88 91 GLU A C 1
ATOM 688 O O . GLU A 1 91 ? -5.477 5.819 -4.468 1.00 85.88 91 GLU A O 1
ATOM 693 N N . PHE A 1 92 ? -4.056 6.188 -2.782 1.00 87.75 92 PHE A N 1
ATOM 694 C CA . PHE A 1 92 ? -3.065 6.818 -3.650 1.00 87.75 92 PHE A CA 1
ATOM 695 C C . PHE A 1 92 ? -2.412 5.820 -4.615 1.00 87.75 92 PHE A C 1
ATOM 697 O O . PHE A 1 92 ? -2.186 6.162 -5.775 1.00 87.75 92 PHE A O 1
ATOM 704 N N . ILE A 1 93 ? -2.115 4.596 -4.168 1.00 88.25 93 ILE A N 1
ATOM 705 C CA . ILE A 1 93 ? -1.621 3.532 -5.050 1.00 88.25 93 ILE A CA 1
ATOM 706 C C . ILE A 1 93 ? -2.660 3.190 -6.124 1.00 88.25 93 ILE A C 1
ATOM 708 O O . ILE A 1 93 ? -2.312 3.170 -7.304 1.00 88.25 93 ILE A O 1
ATOM 712 N N . ASP A 1 94 ? -3.931 3.032 -5.756 1.00 86.69 94 ASP A N 1
ATOM 713 C CA . ASP A 1 94 ? -5.023 2.809 -6.711 1.00 86.69 94 ASP A CA 1
ATOM 714 C C . ASP A 1 94 ? -5.117 3.966 -7.717 1.00 86.69 94 ASP A C 1
ATOM 716 O O . ASP A 1 94 ? -5.265 3.753 -8.918 1.00 86.69 94 ASP A O 1
ATOM 720 N N . GLN A 1 95 ? -4.924 5.209 -7.263 1.00 88.19 95 GLN A N 1
ATOM 721 C CA . GLN A 1 95 ? -4.863 6.373 -8.145 1.00 88.19 95 GLN A CA 1
ATOM 722 C C . GLN A 1 95 ? -3.678 6.326 -9.124 1.00 88.19 95 GLN A C 1
ATOM 724 O O . GLN A 1 95 ? -3.797 6.854 -10.235 1.00 88.19 95 GLN A O 1
ATOM 729 N N . LEU A 1 96 ? -2.535 5.754 -8.731 1.00 86.44 96 LEU A N 1
ATOM 730 C CA . LEU A 1 96 ? -1.398 5.560 -9.634 1.00 86.44 96 LEU A CA 1
ATOM 731 C C . LEU A 1 96 ? -1.689 4.488 -10.688 1.00 86.44 96 LEU A C 1
ATOM 733 O O . LEU A 1 96 ? -1.296 4.668 -11.836 1.00 86.44 96 LEU A O 1
ATOM 737 N N . ILE A 1 97 ? -2.370 3.410 -10.297 1.00 86.62 97 ILE A N 1
ATOM 738 C CA . ILE A 1 97 ? -2.718 2.283 -11.172 1.00 86.62 97 ILE A CA 1
ATOM 739 C C . ILE A 1 97 ? -3.792 2.699 -12.183 1.00 86.62 97 ILE A C 1
ATOM 741 O O . ILE A 1 97 ? -3.606 2.555 -13.388 1.00 86.62 97 ILE A O 1
ATOM 745 N N . ASP A 1 98 ? -4.895 3.278 -11.709 1.00 85.12 98 ASP A N 1
ATOM 746 C CA . ASP A 1 98 ? -6.021 3.650 -12.569 1.00 85.12 98 ASP A CA 1
ATOM 747 C C . ASP A 1 98 ? -5.741 4.905 -13.414 1.00 85.12 98 ASP A C 1
ATOM 749 O O . ASP A 1 98 ? -6.443 5.152 -14.398 1.00 85.12 98 ASP A O 1
ATOM 753 N N . ASP A 1 99 ? -4.769 5.734 -12.999 1.00 81.69 99 ASP A N 1
ATOM 754 C CA . ASP A 1 99 ? -4.456 7.068 -13.535 1.00 81.69 99 ASP A CA 1
ATOM 755 C C . ASP A 1 99 ? -5.694 7.790 -14.106 1.00 81.69 99 ASP A C 1
ATOM 757 O O . ASP A 1 99 ? -5.749 8.136 -15.295 1.00 81.69 99 ASP A O 1
ATOM 761 N N . PRO A 1 100 ? -6.718 8.081 -13.278 1.00 68.94 100 PRO A N 1
ATOM 762 C CA . PRO A 1 100 ? -7.990 8.618 -13.768 1.00 68.94 100 PRO A CA 1
ATOM 763 C C . PRO A 1 100 ? -7.842 9.985 -14.457 1.00 68.94 100 PRO A C 1
ATOM 765 O O . PRO A 1 100 ? -8.764 10.471 -15.116 1.00 68.94 100 PRO A O 1
ATOM 768 N N . LEU A 1 101 ? -6.689 10.641 -14.285 1.00 73.06 101 LEU A N 1
ATOM 769 C CA . LEU A 1 101 ? -6.374 11.953 -14.837 1.00 73.06 101 LEU A CA 1
ATOM 770 C C . LEU A 1 101 ? -5.415 11.905 -16.036 1.00 73.06 101 LEU A C 1
ATOM 772 O O . LEU A 1 101 ? -5.124 12.972 -16.584 1.00 73.06 101 LEU A O 1
ATOM 776 N N . GLY A 1 102 ? -4.934 10.728 -16.447 1.00 76.25 102 GLY A N 1
ATOM 777 C CA . GLY A 1 102 ? -4.016 10.569 -17.577 1.00 76.25 102 GLY A CA 1
ATOM 778 C C . GLY A 1 102 ? -2.694 11.327 -17.401 1.00 76.25 102 GLY A C 1
ATOM 779 O O . GLY A 1 102 ? -2.181 11.914 -18.357 1.00 76.25 102 GLY A O 1
ATOM 780 N N . ARG A 1 103 ? -2.193 11.448 -16.167 1.00 77.75 103 AR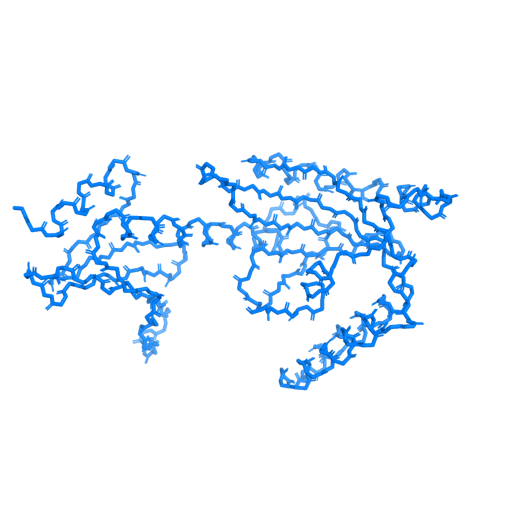G A N 1
ATOM 781 C CA . ARG A 1 103 ? -0.976 12.214 -15.840 1.00 77.75 103 ARG A CA 1
ATOM 782 C C . ARG A 1 103 ? 0.301 11.409 -16.034 1.00 77.75 103 ARG A C 1
ATOM 784 O O . ARG A 1 103 ? 1.359 12.010 -16.223 1.00 77.75 103 ARG A O 1
ATOM 791 N N . ILE A 1 104 ? 0.197 10.092 -15.952 1.00 79.31 104 ILE A N 1
ATOM 792 C CA . ILE A 1 104 ? 1.300 9.134 -15.957 1.00 79.31 104 ILE A CA 1
ATOM 793 C C . ILE A 1 104 ? 1.031 8.020 -16.970 1.00 79.31 104 ILE A C 1
ATOM 795 O O . ILE A 1 104 ? 1.568 6.940 -16.825 1.00 79.31 104 ILE A O 1
ATOM 799 N N . SER A 1 105 ? 0.286 8.297 -18.045 1.00 74.06 105 SER A N 1
ATOM 800 C CA . SER A 1 105 ? -0.113 7.313 -19.070 1.00 74.06 105 SER A CA 1
ATOM 801 C C . SER A 1 105 ? 1.037 6.584 -19.784 1.00 74.06 105 SER A C 1
ATOM 803 O O . SER A 1 105 ? 0.794 5.699 -20.596 1.00 74.06 105 SER A O 1
ATOM 805 N N . GLU A 1 106 ? 2.280 7.002 -19.553 1.00 77.81 106 GLU A N 1
ATOM 806 C CA . GLU A 1 106 ? 3.497 6.345 -20.039 1.00 77.81 106 GLU A CA 1
ATOM 807 C C . GLU A 1 106 ? 3.978 5.221 -19.101 1.00 77.81 106 GLU A C 1
ATOM 809 O O . GLU A 1 106 ? 4.825 4.426 -19.498 1.00 77.81 106 GLU A O 1
ATOM 814 N N . LEU A 1 107 ? 3.468 5.179 -17.867 1.00 83.00 107 LEU A N 1
ATOM 815 C CA . LEU A 1 107 ? 3.794 4.223 -16.816 1.00 83.00 107 LEU A CA 1
ATOM 816 C C . LEU A 1 107 ? 2.583 3.331 -16.561 1.00 83.00 107 LEU A C 1
ATOM 818 O O . LEU A 1 107 ? 1.509 3.822 -16.224 1.00 83.00 107 LEU A O 1
ATOM 822 N N . ASP A 1 108 ? 2.785 2.028 -16.701 1.00 84.62 108 ASP A N 1
ATOM 823 C CA . ASP A 1 108 ? 1.766 1.017 -16.436 1.00 84.62 108 ASP A CA 1
ATOM 824 C C . ASP A 1 108 ? 1.970 0.476 -15.017 1.00 84.62 108 ASP A C 1
ATOM 826 O O . ASP A 1 108 ? 2.766 -0.439 -14.796 1.00 84.62 108 ASP A O 1
ATOM 830 N N . PHE A 1 109 ? 1.369 1.143 -14.028 1.00 87.56 109 PHE A N 1
ATOM 831 C CA . PHE A 1 109 ? 1.532 0.753 -12.630 1.00 87.56 109 PHE A CA 1
ATOM 832 C C . PHE A 1 109 ? 0.708 -0.491 -12.301 1.00 87.56 109 PHE A C 1
ATOM 834 O O . PHE A 1 109 ? -0.476 -0.567 -12.603 1.00 87.56 109 PHE A O 1
ATOM 841 N N . THR A 1 110 ? 1.330 -1.430 -11.597 1.00 83.50 110 THR A N 1
ATOM 842 C CA . THR A 1 110 ? 0.707 -2.626 -11.030 1.00 83.50 110 THR A CA 1
ATOM 843 C C . THR A 1 110 ? 0.922 -2.635 -9.519 1.00 83.50 110 THR A C 1
ATOM 845 O O . THR A 1 110 ? 2.029 -2.383 -9.039 1.00 83.50 110 THR A O 1
ATOM 848 N N . GLY A 1 111 ? -0.146 -2.883 -8.761 1.00 80.50 111 GLY A N 1
ATOM 849 C CA . GLY A 1 111 ? -0.106 -2.998 -7.303 1.00 80.50 111 GLY A CA 1
ATOM 850 C C . GLY A 1 111 ? 0.268 -4.400 -6.827 1.00 80.50 111 GLY A C 1
ATOM 851 O O . GLY A 1 111 ? 0.452 -5.321 -7.619 1.00 80.50 111 GLY A O 1
ATOM 852 N N . THR A 1 112 ? 0.343 -4.572 -5.509 1.00 70.62 112 THR A N 1
ATOM 853 C CA . THR A 1 112 ? 0.507 -5.894 -4.892 1.00 70.62 112 THR A CA 1
ATOM 854 C C . THR A 1 112 ? -0.755 -6.304 -4.136 1.00 70.62 112 THR A C 1
ATOM 856 O O . THR A 1 112 ? -1.350 -5.504 -3.417 1.00 70.62 112 THR A O 1
ATOM 859 N N . ASP A 1 113 ? -1.135 -7.582 -4.220 1.00 66.12 113 ASP A N 1
ATOM 860 C CA . ASP A 1 113 ? -2.302 -8.129 -3.499 1.00 66.12 113 ASP A CA 1
ATOM 861 C C . ASP A 1 113 ? -2.040 -8.358 -1.996 1.00 66.12 113 ASP A C 1
ATOM 863 O O . ASP A 1 113 ? -2.836 -8.970 -1.282 1.00 66.12 113 ASP A O 1
ATOM 867 N N . THR A 1 114 ? -0.889 -7.909 -1.496 1.00 66.94 114 THR A N 1
ATOM 868 C CA . THR A 1 114 ? -0.398 -8.190 -0.140 1.00 66.94 114 THR A CA 1
ATOM 869 C C . THR A 1 114 ? -0.980 -7.236 0.905 1.00 66.94 114 THR A C 1
ATOM 871 O O . THR A 1 114 ? -0.785 -7.439 2.103 1.00 66.94 114 THR A O 1
ATOM 874 N N . GLY A 1 115 ? -1.722 -6.209 0.473 1.00 67.44 115 GLY A N 1
ATOM 875 C CA . GLY A 1 115 ? -2.251 -5.160 1.349 1.00 67.44 115 GLY A CA 1
ATOM 876 C C . GLY A 1 115 ? -1.184 -4.176 1.833 1.00 67.44 115 GLY A C 1
ATOM 877 O O . GLY A 1 115 ? -1.417 -3.452 2.800 1.00 67.44 115 GLY A O 1
ATOM 878 N N . ILE A 1 116 ? -0.022 -4.168 1.179 1.00 78.94 116 ILE A N 1
ATOM 879 C CA . ILE A 1 116 ? 1.052 -3.204 1.395 1.00 78.94 116 ILE A CA 1
ATOM 880 C C . ILE A 1 116 ? 0.930 -2.143 0.289 1.00 78.94 116 ILE A C 1
ATOM 882 O O . ILE A 1 116 ? 0.793 -2.517 -0.879 1.00 78.94 116 ILE A O 1
ATOM 886 N N . PRO A 1 117 ? 0.966 -0.836 0.614 1.00 85.19 117 PRO A N 1
ATOM 887 C CA . PRO A 1 117 ? 0.809 0.239 -0.365 1.00 85.19 117 PRO A CA 1
ATOM 888 C C . PRO A 1 117 ? 2.079 0.408 -1.216 1.00 85.19 117 PRO A C 1
ATOM 890 O O . PRO A 1 117 ? 2.841 1.366 -1.062 1.00 85.19 117 PRO A O 1
ATOM 893 N N . VAL A 1 118 ? 2.296 -0.549 -2.119 1.00 88.00 118 VAL A N 1
ATOM 894 C CA . VAL A 1 118 ? 3.400 -0.585 -3.080 1.00 88.00 118 VAL A CA 1
ATOM 895 C C . VAL A 1 118 ? 2.858 -0.760 -4.490 1.00 88.00 118 VAL A C 1
ATOM 897 O O . VAL A 1 118 ? 1.995 -1.606 -4.731 1.00 88.00 118 VAL A O 1
ATOM 900 N N . ALA A 1 119 ? 3.411 0.014 -5.422 1.00 88.38 119 ALA A N 1
ATOM 901 C CA . ALA A 1 119 ? 3.175 -0.128 -6.849 1.00 88.38 119 ALA A CA 1
ATOM 902 C C . ALA A 1 119 ? 4.480 -0.173 -7.641 1.00 88.38 119 ALA A C 1
ATOM 904 O O . ALA A 1 119 ? 5.473 0.474 -7.291 1.00 88.38 119 ALA A O 1
ATOM 905 N N . TYR A 1 120 ? 4.431 -0.891 -8.756 1.00 88.25 120 TYR A N 1
ATOM 906 C CA . TYR A 1 120 ? 5.541 -1.100 -9.672 1.00 88.25 120 TYR A CA 1
ATOM 907 C C . TYR A 1 120 ? 5.161 -0.687 -11.079 1.00 88.25 120 TYR A C 1
ATOM 909 O O . TYR A 1 120 ? 4.053 -0.970 -11.507 1.00 88.25 120 TYR A O 1
ATOM 917 N N . ALA A 1 121 ? 6.076 -0.062 -11.812 1.00 89.19 121 ALA A N 1
ATOM 918 C CA . ALA A 1 121 ? 5.890 0.200 -13.234 1.00 89.19 121 ALA A CA 1
ATOM 919 C C . ALA A 1 121 ? 7.158 -0.161 -14.018 1.00 89.19 121 ALA A C 1
ATOM 921 O O . ALA A 1 121 ? 8.251 0.278 -13.631 1.00 89.19 121 ALA A O 1
ATOM 922 N N . PRO A 1 122 ? 7.049 -0.914 -15.127 1.00 85.69 122 PRO A N 1
ATOM 923 C CA . PRO A 1 122 ? 8.188 -1.206 -15.982 1.00 85.69 122 PRO A CA 1
ATOM 924 C C . PRO A 1 122 ? 8.690 0.073 -16.656 1.00 85.69 122 PRO A C 1
ATOM 926 O O . PRO A 1 122 ? 7.913 0.872 -17.182 1.00 85.69 122 PRO A O 1
ATOM 929 N N . VAL A 1 123 ? 10.008 0.268 -16.651 1.00 85.75 123 VAL A N 1
ATOM 930 C CA . VAL A 1 123 ? 10.673 1.383 -17.332 1.00 85.75 123 VAL A CA 1
ATOM 931 C C . VAL A 1 123 ? 11.967 0.935 -17.997 1.00 85.75 123 VAL A C 1
ATOM 933 O O . VAL A 1 123 ? 12.700 0.101 -17.474 1.00 85.75 123 VAL A O 1
ATOM 936 N N . GLY A 1 124 ? 12.299 1.530 -19.140 1.00 80.31 124 GLY A N 1
ATOM 937 C CA . GLY A 1 124 ? 13.493 1.119 -19.884 1.00 80.31 124 GLY A CA 1
ATOM 938 C C . GLY A 1 124 ? 13.385 -0.319 -20.403 1.00 80.31 124 GLY A C 1
ATOM 939 O O . GLY A 1 124 ? 12.286 -0.778 -20.712 1.00 80.31 124 GLY A O 1
ATOM 940 N N . ASP A 1 125 ? 14.526 -1.002 -20.521 1.00 78.44 125 ASP A N 1
ATOM 941 C CA . ASP A 1 125 ? 14.592 -2.350 -21.104 1.00 78.44 125 ASP A CA 1
ATOM 942 C C . ASP A 1 125 ? 14.598 -3.455 -20.034 1.00 78.44 125 ASP A C 1
ATOM 944 O O . ASP A 1 125 ? 14.088 -4.550 -20.265 1.00 78.44 125 ASP A O 1
ATOM 948 N N . SER A 1 126 ? 15.209 -3.215 -18.871 1.00 80.62 126 SER A N 1
ATOM 949 C CA . SER A 1 126 ? 15.322 -4.193 -17.775 1.00 80.62 126 SER A CA 1
ATOM 950 C C . SER A 1 126 ? 15.147 -3.557 -16.394 1.00 80.62 126 SER A C 1
ATOM 952 O O . SER A 1 126 ? 15.664 -4.067 -15.400 1.00 80.62 126 SER A O 1
ATOM 954 N N . SER A 1 127 ? 14.431 -2.434 -16.299 1.00 85.25 127 SER A N 1
ATOM 955 C CA . SER A 1 127 ? 14.239 -1.734 -15.028 1.00 85.25 127 SER A CA 1
ATOM 956 C C . SER A 1 127 ? 12.777 -1.520 -14.653 1.00 85.25 127 SER A C 1
ATOM 958 O O . SER A 1 127 ? 11.868 -1.589 -15.475 1.00 85.25 127 SER A O 1
ATOM 960 N N . GLN A 1 128 ? 12.547 -1.291 -13.367 1.00 87.25 128 GLN A N 1
ATOM 961 C CA . GLN A 1 128 ? 11.231 -1.010 -12.811 1.00 87.25 128 GLN A CA 1
ATOM 962 C C . GLN A 1 128 ? 11.322 0.151 -11.834 1.00 87.25 128 GLN A C 1
ATOM 964 O O . GLN A 1 128 ? 12.305 0.283 -11.102 1.00 87.25 128 GLN A O 1
ATOM 969 N N . ILE A 1 129 ? 10.303 1.002 -11.822 1.00 89.50 129 ILE A N 1
ATOM 970 C CA . ILE A 1 129 ? 10.099 1.983 -10.759 1.00 89.50 129 ILE A CA 1
ATOM 971 C C . ILE A 1 129 ? 9.245 1.321 -9.693 1.00 89.50 129 ILE A C 1
ATOM 973 O O . ILE A 1 129 ? 8.197 0.770 -10.004 1.00 89.50 129 ILE A O 1
ATOM 977 N N . MET A 1 130 ? 9.679 1.435 -8.447 1.00 89.81 130 MET A N 1
ATOM 978 C CA . MET A 1 130 ? 8.909 1.094 -7.265 1.00 89.81 130 MET A CA 1
ATOM 979 C C . MET A 1 130 ? 8.481 2.379 -6.565 1.00 89.81 130 MET A C 1
ATOM 981 O O . MET A 1 130 ? 9.301 3.279 -6.358 1.00 89.81 130 MET A O 1
ATOM 985 N N . VAL A 1 131 ? 7.210 2.447 -6.188 1.00 90.19 131 VAL A N 1
ATOM 986 C CA . VAL A 1 131 ? 6.660 3.463 -5.293 1.00 90.19 131 VAL A CA 1
ATOM 987 C C . VAL A 1 131 ? 6.083 2.735 -4.092 1.00 90.19 131 VAL A C 1
ATOM 989 O O . VAL A 1 131 ? 5.087 2.034 -4.222 1.00 90.19 131 VAL A O 1
ATOM 992 N N . GLU A 1 132 ? 6.706 2.906 -2.937 1.00 89.56 132 GLU A N 1
ATOM 993 C CA . GLU A 1 132 ? 6.255 2.343 -1.666 1.00 89.56 132 GLU A CA 1
ATOM 994 C C . GLU A 1 132 ? 5.871 3.478 -0.725 1.00 89.56 132 GLU A C 1
ATOM 996 O O . GLU A 1 132 ? 6.591 4.469 -0.618 1.00 89.56 132 GLU A O 1
ATOM 1001 N N . ILE A 1 133 ? 4.744 3.354 -0.029 1.00 88.75 133 ILE A N 1
ATOM 1002 C CA . ILE A 1 133 ? 4.319 4.347 0.958 1.00 88.75 133 ILE A CA 1
ATOM 1003 C C . ILE A 1 133 ? 4.507 3.775 2.354 1.00 88.75 133 ILE A C 1
ATOM 1005 O O . ILE A 1 133 ? 3.747 2.926 2.810 1.00 88.75 133 ILE A O 1
ATOM 1009 N N . THR A 1 134 ? 5.502 4.287 3.065 1.00 85.56 134 THR A N 1
ATOM 1010 C CA . THR A 1 134 ? 5.745 3.932 4.461 1.00 85.56 134 THR A CA 1
ATOM 1011 C C . THR A 1 134 ? 5.329 5.062 5.391 1.00 85.56 134 THR A C 1
ATOM 1013 O O . THR A 1 134 ? 5.029 6.186 4.981 1.00 85.56 134 THR A O 1
ATOM 1016 N N . ARG A 1 135 ? 5.286 4.755 6.684 1.00 80.44 135 ARG A N 1
ATOM 1017 C CA . ARG A 1 135 ? 5.078 5.740 7.740 1.00 80.44 135 ARG A CA 1
ATOM 1018 C C . ARG A 1 135 ? 6.418 6.043 8.402 1.00 80.44 135 ARG A C 1
ATOM 1020 O O . ARG A 1 135 ? 7.074 5.132 8.902 1.00 80.44 135 ARG A O 1
ATOM 1027 N N . ASP A 1 136 ? 6.785 7.320 8.457 1.00 78.81 136 ASP A N 1
ATOM 1028 C CA . ASP A 1 136 ? 7.968 7.758 9.207 1.00 78.81 136 ASP A CA 1
ATOM 1029 C C . ASP A 1 136 ? 7.706 7.744 10.729 1.00 78.81 136 ASP A C 1
ATOM 1031 O O . ASP A 1 136 ? 6.566 7.661 11.191 1.00 78.81 136 ASP A O 1
ATOM 1035 N N . ALA A 1 137 ? 8.755 7.876 11.539 1.00 72.38 137 ALA A N 1
ATOM 1036 C CA . ALA A 1 137 ? 8.687 7.907 13.000 1.00 72.38 137 ALA A CA 1
ATOM 1037 C C . ALA A 1 137 ? 7.755 9.003 13.558 1.00 72.38 137 ALA A C 1
ATOM 1039 O O . ALA A 1 137 ? 7.228 8.851 14.661 1.00 72.38 137 ALA A O 1
ATOM 1040 N N . ASP A 1 138 ? 7.536 10.077 12.794 1.00 68.94 138 ASP A N 1
ATOM 1041 C CA . ASP A 1 138 ? 6.634 11.181 13.138 1.00 68.94 138 ASP A CA 1
ATOM 1042 C C . ASP A 1 138 ? 5.162 10.918 12.749 1.00 68.94 138 ASP A C 1
ATOM 1044 O O . ASP A 1 138 ? 4.309 11.778 12.963 1.00 68.94 138 ASP A O 1
ATOM 1048 N N . GLY A 1 139 ? 4.845 9.744 12.188 1.00 68.38 139 GLY A N 1
ATOM 1049 C CA . GLY A 1 139 ? 3.482 9.380 11.789 1.00 68.38 139 GLY A CA 1
ATOM 1050 C C . GLY A 1 139 ? 3.012 10.058 10.502 1.00 68.38 139 GLY A C 1
ATOM 1051 O O . GLY A 1 139 ? 1.820 10.213 10.299 1.00 68.38 139 GLY A O 1
ATOM 1052 N N . VAL A 1 140 ? 3.934 10.508 9.649 1.00 78.25 140 VAL A N 1
ATOM 1053 C CA . VAL A 1 140 ? 3.603 11.095 8.344 1.00 78.25 140 VAL A CA 1
ATOM 1054 C C . VAL A 1 140 ? 3.809 10.038 7.265 1.00 78.25 140 VAL A C 1
ATOM 1056 O O . VAL A 1 140 ? 4.842 9.366 7.260 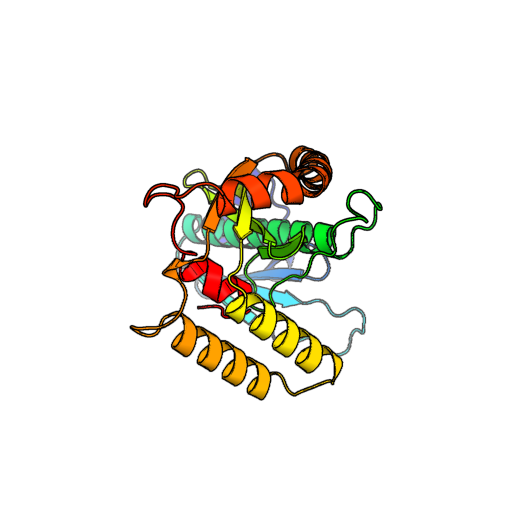1.00 78.25 140 VAL A O 1
ATOM 1059 N N . SER A 1 141 ? 2.853 9.905 6.344 1.00 83.81 141 SER A N 1
ATOM 1060 C CA . SER A 1 141 ? 2.990 9.039 5.171 1.00 83.81 141 SER A CA 1
ATOM 1061 C C . SER A 1 141 ? 4.055 9.593 4.220 1.00 83.81 141 SER A C 1
ATOM 1063 O O . SER A 1 141 ? 4.020 10.760 3.814 1.00 83.81 141 SER A O 1
ATOM 1065 N N . VAL A 1 142 ? 5.017 8.751 3.867 1.00 88.31 142 VAL A N 1
ATOM 1066 C CA . VAL A 1 142 ? 6.156 9.077 3.016 1.00 88.31 142 VAL A CA 1
ATOM 1067 C C . VAL A 1 142 ? 6.184 8.088 1.861 1.00 88.31 142 VAL A C 1
ATOM 1069 O O . VAL A 1 142 ? 6.316 6.890 2.069 1.00 88.31 142 VAL A O 1
ATOM 1072 N N . ALA A 1 143 ? 6.084 8.598 0.635 1.00 89.38 143 ALA A N 1
ATOM 1073 C CA . ALA A 1 143 ? 6.272 7.793 -0.561 1.00 89.38 143 ALA A CA 1
ATOM 1074 C C . ALA A 1 143 ? 7.763 7.725 -0.904 1.00 89.38 143 ALA A C 1
ATOM 1076 O O . ALA A 1 143 ? 8.372 8.736 -1.270 1.00 89.38 143 ALA A O 1
ATOM 1077 N N . GLU A 1 144 ? 8.355 6.549 -0.784 1.00 90.19 144 GLU A N 1
ATOM 1078 C CA . GLU A 1 144 ? 9.700 6.245 -1.242 1.00 90.19 144 GLU A CA 1
ATOM 1079 C C . GLU A 1 144 ? 9.652 5.768 -2.689 1.00 90.19 144 GLU A C 1
ATOM 1081 O O . GLU A 1 144 ? 8.895 4.870 -3.055 1.00 90.19 144 GLU A O 1
ATOM 1086 N N . VAL A 1 145 ? 10.459 6.406 -3.534 1.00 90.88 145 VAL A N 1
ATOM 1087 C CA . VAL A 1 145 ? 10.568 6.044 -4.943 1.00 90.88 145 VAL A CA 1
ATOM 1088 C C . VAL A 1 145 ? 11.942 5.465 -5.179 1.00 90.88 145 VAL A C 1
ATOM 1090 O O . VAL A 1 145 ? 12.959 6.092 -4.863 1.00 90.88 145 VAL A O 1
ATOM 1093 N N . ALA A 1 146 ? 11.981 4.296 -5.793 1.00 88.69 146 ALA A N 1
ATOM 1094 C CA . ALA A 1 146 ? 13.215 3.654 -6.192 1.00 88.69 146 ALA A CA 1
ATOM 1095 C C . ALA A 1 146 ? 13.126 3.161 -7.630 1.00 88.69 146 ALA A C 1
ATOM 1097 O O . ALA A 1 146 ? 12.052 2.906 -8.164 1.00 88.69 146 ALA A O 1
ATOM 1098 N N . MET A 1 147 ? 14.284 3.034 -8.257 1.00 87.69 147 MET A N 1
ATOM 1099 C CA . MET A 1 147 ? 14.458 2.343 -9.519 1.00 87.69 147 MET A CA 1
ATOM 1100 C C . MET A 1 147 ? 15.248 1.069 -9.252 1.00 87.69 147 MET A C 1
ATOM 1102 O O . MET A 1 147 ? 16.307 1.103 -8.624 1.00 87.69 147 MET A O 1
ATOM 1106 N N . VAL A 1 148 ? 14.733 -0.047 -9.743 1.00 85.62 148 VAL A N 1
ATOM 1107 C CA . VAL A 1 148 ? 15.340 -1.365 -9.611 1.00 85.62 148 VAL A CA 1
ATOM 1108 C C . VAL A 1 148 ? 15.710 -1.849 -11.002 1.00 85.62 148 VAL A C 1
ATOM 1110 O O . VAL A 1 148 ? 14.844 -2.051 -11.848 1.00 85.62 148 VAL A O 1
ATOM 1113 N N . VAL A 1 149 ? 17.004 -2.016 -11.255 1.00 85.69 149 VAL A N 1
ATOM 1114 C CA . VAL A 1 149 ? 17.503 -2.685 -12.458 1.00 85.69 149 VAL A CA 1
ATOM 1115 C C . VAL A 1 149 ? 17.478 -4.179 -12.176 1.00 85.69 149 VAL A C 1
ATOM 1117 O O . VAL A 1 149 ? 18.228 -4.677 -11.329 1.00 85.69 149 VAL A O 1
ATOM 1120 N N . CYS A 1 150 ? 16.574 -4.871 -12.856 1.00 80.00 150 CYS A N 1
ATOM 1121 C CA . CYS A 1 150 ? 16.338 -6.290 -12.686 1.00 80.00 150 CYS A CA 1
ATOM 1122 C C . CYS A 1 150 ? 17.330 -7.083 -13.551 1.00 80.00 150 CYS A C 1
ATOM 1124 O O . CYS A 1 150 ? 17.491 -6.783 -14.736 1.00 80.00 150 CYS A O 1
ATOM 1126 N N . PRO A 1 151 ? 18.002 -8.108 -12.999 1.00 77.50 151 PRO A N 1
ATOM 1127 C CA . PRO A 1 151 ? 18.770 -9.031 -13.821 1.00 77.50 151 PRO A CA 1
ATOM 1128 C C . PRO A 1 151 ? 17.829 -9.803 -14.750 1.00 77.50 151 PRO A C 1
ATOM 1130 O O . PRO A 1 151 ? 16.658 -10.011 -14.431 1.00 77.50 151 PRO A O 1
ATOM 1133 N N . GLN A 1 152 ? 18.359 -10.302 -15.870 1.00 78.69 152 GLN A N 1
ATOM 1134 C CA . GLN A 1 152 ? 17.560 -10.992 -16.888 1.00 78.69 152 GLN A CA 1
ATOM 1135 C C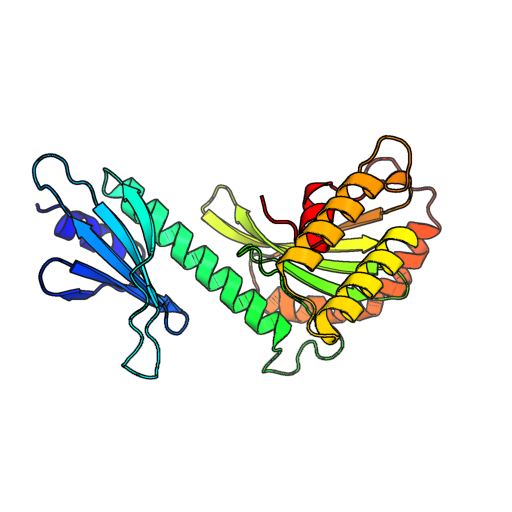 . GLN A 1 152 ? 16.709 -12.138 -16.309 1.00 78.69 152 GLN A C 1
ATOM 1137 O O . GLN A 1 152 ? 15.565 -12.301 -16.717 1.00 78.69 152 GLN A O 1
ATOM 1142 N N . GLN A 1 153 ? 17.227 -12.889 -15.327 1.00 75.69 153 GLN A N 1
ATOM 1143 C CA . GLN A 1 153 ? 16.466 -13.975 -14.693 1.00 75.69 153 GLN A CA 1
ATOM 1144 C C . GLN A 1 153 ? 15.215 -13.472 -13.958 1.00 75.69 153 GLN A C 1
ATOM 1146 O O . GLN A 1 153 ? 14.184 -14.134 -13.993 1.00 75.69 153 GLN A O 1
ATOM 1151 N N . LEU A 1 154 ? 15.297 -12.307 -13.305 1.00 76.69 154 LEU A N 1
ATOM 1152 C CA . LEU A 1 154 ? 14.154 -11.702 -12.621 1.00 76.69 154 LEU A CA 1
ATOM 1153 C C . LEU A 1 154 ? 13.153 -11.140 -13.635 1.00 76.69 154 LEU A C 1
ATOM 1155 O O . LEU A 1 154 ? 11.956 -11.332 -13.466 1.00 76.69 154 LEU A O 1
ATOM 1159 N N . THR A 1 155 ? 13.629 -10.508 -14.710 1.00 79.88 155 THR A N 1
ATOM 1160 C CA . THR A 1 155 ? 12.756 -10.003 -15.782 1.00 79.88 155 THR A CA 1
ATOM 1161 C C . THR A 1 155 ? 11.972 -11.132 -16.455 1.00 79.88 155 THR A C 1
ATOM 1163 O O . THR A 1 155 ? 10.770 -10.999 -16.663 1.00 79.88 155 THR A O 1
ATOM 1166 N N . GLU A 1 156 ? 12.626 -12.259 -16.755 1.00 81.81 156 GLU A N 1
ATOM 1167 C CA . GLU A 1 156 ? 11.963 -13.454 -17.298 1.00 81.81 156 GLU A CA 1
ATOM 1168 C C . GLU A 1 156 ? 10.943 -14.029 -16.304 1.00 81.81 156 GLU A C 1
ATOM 1170 O O . GLU A 1 156 ? 9.820 -14.341 -16.687 1.00 81.81 156 GLU A O 1
ATOM 1175 N N . ALA A 1 157 ? 11.294 -14.097 -15.018 1.00 79.44 157 ALA A N 1
ATOM 1176 C CA . ALA A 1 157 ? 10.401 -14.601 -13.980 1.00 79.44 157 ALA A CA 1
ATOM 1177 C C . ALA A 1 157 ? 9.151 -13.726 -13.769 1.00 79.44 157 ALA A C 1
ATOM 1179 O O . ALA A 1 157 ? 8.069 -14.259 -13.537 1.00 79.44 157 ALA A O 1
ATOM 1180 N N . LEU A 1 158 ? 9.284 -12.399 -13.852 1.00 78.31 158 LEU A N 1
ATOM 1181 C CA . LEU A 1 158 ? 8.151 -11.476 -13.745 1.00 78.31 158 LEU A CA 1
ATOM 1182 C C . LEU A 1 158 ? 7.230 -11.580 -14.966 1.00 78.31 158 LEU A C 1
ATOM 1184 O O . LEU A 1 158 ? 6.021 -11.675 -14.793 1.00 78.31 158 LEU A O 1
ATOM 1188 N N . ALA A 1 159 ? 7.790 -11.695 -16.174 1.00 80.62 159 ALA A N 1
ATOM 1189 C CA . ALA A 1 159 ? 6.997 -11.944 -17.379 1.00 80.62 159 ALA A CA 1
ATOM 1190 C C . ALA A 1 159 ? 6.229 -13.280 -17.309 1.00 80.62 159 ALA A C 1
ATOM 1192 O O . ALA A 1 159 ? 5.058 -13.340 -17.674 1.00 80.62 159 ALA A O 1
ATOM 1193 N N . ASP A 1 160 ? 6.857 -14.340 -16.785 1.00 78.56 160 ASP A N 1
ATOM 1194 C CA . ASP A 1 160 ? 6.193 -15.631 -16.563 1.00 78.56 160 ASP A CA 1
ATOM 1195 C C . ASP A 1 160 ? 5.038 -15.525 -15.545 1.00 78.56 160 ASP A C 1
ATOM 1197 O O . ASP A 1 160 ? 4.032 -16.233 -15.670 1.00 78.56 160 ASP A O 1
ATOM 1201 N N . ILE A 1 161 ? 5.170 -14.664 -14.526 1.00 77.00 161 ILE A N 1
ATOM 1202 C CA . ILE A 1 161 ? 4.105 -14.387 -13.551 1.00 77.00 161 ILE A CA 1
ATOM 1203 C C . ILE A 1 161 ? 2.953 -13.639 -14.226 1.00 77.00 161 ILE A C 1
ATOM 1205 O O . ILE A 1 161 ? 1.807 -14.061 -14.066 1.00 77.00 161 ILE A O 1
ATOM 1209 N N . ASP A 1 162 ? 3.241 -12.593 -14.999 1.00 76.31 162 ASP A N 1
ATOM 1210 C CA . ASP A 1 162 ? 2.228 -11.807 -15.712 1.00 76.31 162 ASP A CA 1
ATOM 1211 C C . ASP A 1 162 ? 1.431 -12.678 -16.697 1.00 76.31 162 ASP A C 1
ATOM 1213 O O . ASP A 1 162 ? 0.199 -12.723 -16.642 1.00 76.31 162 ASP A O 1
ATOM 1217 N N . ASP A 1 163 ? 2.117 -13.493 -17.505 1.00 77.69 163 ASP A N 1
ATOM 1218 C CA . ASP A 1 163 ? 1.486 -14.458 -18.417 1.00 77.69 163 ASP A CA 1
ATOM 1219 C C . ASP A 1 163 ? 0.597 -15.474 -17.659 1.00 77.69 163 ASP A C 1
ATOM 1221 O O . ASP A 1 163 ? -0.463 -15.916 -18.133 1.00 77.69 163 ASP A O 1
ATOM 1225 N N . ALA A 1 164 ? 1.011 -15.879 -16.455 1.00 73.12 164 ALA A N 1
ATOM 1226 C CA . ALA A 1 164 ? 0.243 -16.790 -15.613 1.00 73.12 164 ALA A CA 1
ATOM 1227 C C . ALA A 1 164 ? -0.996 -16.121 -14.982 1.00 73.12 164 ALA A C 1
ATOM 1229 O O . ALA A 1 164 ? -2.008 -16.806 -14.773 1.00 73.12 164 ALA A O 1
ATOM 1230 N N . MET A 1 165 ? -0.957 -14.815 -14.708 1.00 69.94 165 MET A N 1
ATOM 1231 C CA . MET A 1 165 ? -2.119 -14.043 -14.250 1.00 69.94 165 MET A CA 1
ATOM 1232 C C . MET A 1 165 ? -3.152 -13.891 -15.375 1.00 69.94 165 MET A C 1
ATOM 1234 O O . MET A 1 165 ? -4.326 -14.219 -15.179 1.00 69.94 165 MET A O 1
ATOM 1238 N N . ASP A 1 166 ? -2.711 -13.544 -16.586 1.00 69.25 166 ASP A N 1
ATOM 1239 C CA . ASP A 1 166 ? -3.577 -13.376 -17.764 1.00 69.25 166 ASP A CA 1
ATOM 1240 C C . ASP A 1 166 ? -4.311 -14.662 -18.176 1.00 69.25 166 ASP A C 1
ATOM 1242 O O . ASP A 1 166 ? -5.420 -14.642 -18.721 1.00 69.25 166 ASP A O 1
ATOM 1246 N N . THR A 1 167 ? -3.716 -15.822 -17.892 1.00 64.56 167 THR A N 1
ATOM 1247 C CA . THR A 1 167 ? -4.317 -17.129 -18.195 1.00 64.56 167 THR A CA 1
ATOM 1248 C C . THR A 1 167 ? -5.320 -17.616 -17.140 1.00 64.56 167 THR A C 1
ATOM 1250 O O . THR A 1 167 ? -5.878 -18.710 -17.289 1.00 64.56 167 THR A O 1
ATOM 1253 N N . GLY A 1 168 ? -5.605 -16.817 -16.102 1.00 57.00 168 GLY A N 1
ATOM 1254 C CA . GLY A 1 168 ? -6.562 -17.146 -15.041 1.00 57.00 168 GLY A CA 1
ATOM 1255 C C . GLY A 1 168 ? -6.103 -18.313 -14.163 1.00 57.00 168 GLY A C 1
ATOM 1256 O O . GLY A 1 168 ? -6.920 -19.117 -13.692 1.00 57.00 168 GLY A O 1
ATOM 1257 N N . SER A 1 169 ? -4.787 -18.478 -14.004 1.00 56.81 169 SER A N 1
ATOM 1258 C CA . SER A 1 169 ? -4.237 -19.515 -13.137 1.00 56.81 169 SER A CA 1
ATOM 1259 C C . SER A 1 169 ? -4.613 -19.239 -11.671 1.00 56.81 169 SER A C 1
ATOM 1261 O O . SER A 1 169 ? -4.676 -18.099 -11.235 1.00 56.81 169 SER A O 1
ATOM 1263 N N . HIS A 1 170 ? -4.969 -20.288 -10.917 1.00 58.81 170 HIS A N 1
ATOM 1264 C CA . HIS A 1 170 ? -5.420 -20.145 -9.524 1.00 58.81 170 HIS A CA 1
ATOM 1265 C C . HIS A 1 170 ? -4.323 -19.505 -8.654 1.00 58.81 170 HIS A C 1
ATOM 1267 O O . HIS A 1 170 ? -3.200 -20.018 -8.661 1.00 58.81 170 HIS A O 1
ATOM 1273 N N . ASP A 1 171 ? -4.681 -18.506 -7.839 1.00 65.12 171 ASP A N 1
ATOM 1274 C CA . ASP A 1 171 ? -3.802 -17.797 -6.885 1.00 65.12 171 ASP A CA 1
ATOM 1275 C C . ASP A 1 171 ? -2.875 -18.720 -6.085 1.00 65.12 171 ASP A C 1
ATOM 1277 O O . ASP A 1 171 ? -1.692 -18.438 -5.907 1.00 65.12 171 ASP A O 1
ATOM 1281 N N . GLU A 1 172 ? -3.372 -19.884 -5.654 1.00 65.38 172 GLU A N 1
ATOM 1282 C CA . GLU A 1 172 ? -2.585 -20.854 -4.881 1.00 65.38 172 GLU A CA 1
ATOM 1283 C C . GLU A 1 172 ? -1.359 -21.386 -5.643 1.00 65.38 172 GLU A C 1
ATOM 1285 O O . GLU A 1 172 ? -0.338 -21.709 -5.037 1.00 65.38 172 GLU A O 1
ATOM 1290 N N . ARG A 1 173 ? -1.432 -21.494 -6.977 1.00 70.75 173 ARG A N 1
ATOM 1291 C CA . ARG A 1 173 ? -0.289 -21.908 -7.806 1.00 70.75 173 ARG A CA 1
ATOM 1292 C C . ARG A 1 173 ? 0.674 -20.756 -8.048 1.00 70.75 173 ARG A C 1
ATOM 1294 O O . ARG A 1 173 ? 1.878 -20.993 -8.023 1.00 70.75 173 ARG A O 1
ATOM 1301 N N . LEU A 1 174 ? 0.153 -19.547 -8.254 1.00 73.12 174 LEU A N 1
ATOM 1302 C CA . LEU A 1 174 ? 0.957 -18.336 -8.411 1.00 73.12 174 LEU A CA 1
ATOM 1303 C C . LEU A 1 174 ? 1.796 -18.077 -7.160 1.00 73.12 174 LEU A C 1
ATOM 1305 O O . LEU A 1 174 ? 2.996 -17.864 -7.277 1.00 73.12 174 LEU A O 1
ATOM 1309 N N . ALA A 1 175 ? 1.218 -18.221 -5.966 1.00 76.19 175 ALA A N 1
ATOM 1310 C CA . ALA A 1 175 ? 1.948 -18.087 -4.706 1.00 76.19 175 ALA A CA 1
ATOM 1311 C C . ALA A 1 175 ? 3.133 -19.068 -4.600 1.00 76.19 175 ALA A C 1
ATOM 1313 O O . ALA A 1 175 ? 4.234 -18.686 -4.210 1.00 76.19 175 ALA A O 1
ATOM 1314 N N . VAL A 1 176 ? 2.942 -20.329 -5.007 1.00 78.06 176 VAL A N 1
ATOM 1315 C CA . VAL A 1 176 ? 4.020 -21.335 -5.017 1.00 78.06 176 VAL A CA 1
ATOM 1316 C C . VAL A 1 176 ? 5.095 -20.996 -6.051 1.00 78.06 176 VAL A C 1
ATOM 1318 O O . VAL A 1 176 ? 6.278 -21.190 -5.786 1.00 78.06 176 VAL A O 1
ATOM 1321 N N . ILE A 1 177 ? 4.703 -20.495 -7.225 1.00 77.06 177 ILE A N 1
ATOM 1322 C CA . ILE A 1 177 ? 5.640 -20.050 -8.265 1.00 77.06 177 ILE A CA 1
ATOM 1323 C C . ILE A 1 177 ? 6.478 -18.876 -7.746 1.00 77.06 177 ILE A C 1
ATOM 1325 O O . ILE A 1 177 ? 7.703 -18.969 -7.762 1.00 77.06 177 ILE A O 1
ATOM 1329 N N . ARG A 1 178 ? 5.831 -17.838 -7.201 1.00 81.25 178 ARG A N 1
ATOM 1330 C CA . ARG A 1 178 ? 6.468 -16.658 -6.596 1.00 81.25 178 ARG A CA 1
ATOM 1331 C C . ARG A 1 178 ? 7.468 -17.056 -5.507 1.00 81.25 178 ARG A C 1
ATOM 1333 O O . ARG A 1 178 ? 8.615 -16.621 -5.550 1.00 81.25 178 ARG A O 1
ATOM 1340 N N . GLN A 1 179 ? 7.079 -17.952 -4.595 1.00 81.62 179 GLN A N 1
ATOM 1341 C CA . GLN A 1 179 ? 7.965 -18.430 -3.528 1.00 81.62 179 GLN A CA 1
ATOM 1342 C C . GLN A 1 179 ? 9.161 -19.223 -4.069 1.00 81.62 179 GLN A C 1
ATOM 1344 O O . GLN A 1 179 ? 10.282 -19.018 -3.619 1.00 81.62 179 GLN A O 1
ATOM 1349 N N . ASN A 1 180 ? 8.950 -20.110 -5.046 1.00 79.94 180 ASN A N 1
ATOM 1350 C CA . ASN A 1 180 ? 10.047 -20.877 -5.640 1.00 79.94 180 ASN A CA 1
ATOM 1351 C C . ASN A 1 180 ? 11.047 -19.965 -6.365 1.00 79.94 180 ASN A C 1
ATOM 1353 O O . ASN A 1 180 ? 12.248 -20.194 -6.266 1.00 79.94 180 ASN A O 1
ATOM 1357 N N . ILE A 1 181 ? 10.557 -18.943 -7.076 1.00 77.94 181 ILE A N 1
ATOM 1358 C CA . ILE A 1 181 ? 11.398 -17.929 -7.726 1.00 77.94 181 ILE A CA 1
ATOM 1359 C C . ILE A 1 181 ? 12.192 -17.163 -6.666 1.00 77.94 181 ILE A C 1
ATOM 1361 O O . ILE A 1 181 ? 13.403 -17.009 -6.798 1.00 77.94 181 ILE A O 1
ATOM 1365 N N . PHE A 1 182 ? 11.536 -16.726 -5.590 1.00 80.75 182 PHE A N 1
ATOM 1366 C CA . PHE A 1 182 ? 12.200 -16.031 -4.492 1.00 80.75 182 PHE A CA 1
ATOM 1367 C C . PHE A 1 182 ? 13.297 -16.885 -3.851 1.00 80.75 182 PHE A C 1
ATOM 1369 O O . PHE A 1 182 ? 14.416 -16.410 -3.668 1.00 80.75 182 PHE A O 1
ATOM 1376 N N . ASP A 1 183 ? 13.017 -18.154 -3.556 1.00 80.44 183 ASP A N 1
ATOM 1377 C CA . ASP A 1 183 ? 13.987 -19.081 -2.970 1.00 80.44 183 ASP A CA 1
ATOM 1378 C C . ASP A 1 183 ? 15.168 -19.358 -3.922 1.00 80.44 183 ASP A C 1
ATOM 1380 O O . ASP A 1 183 ? 16.304 -19.504 -3.469 1.00 80.44 183 ASP A O 1
ATOM 1384 N N . ASP A 1 184 ? 14.929 -19.407 -5.237 1.00 77.19 184 ASP A N 1
ATOM 1385 C CA . ASP A 1 184 ? 15.975 -19.612 -6.250 1.00 77.19 184 ASP A CA 1
ATOM 1386 C C . ASP A 1 184 ? 16.870 -18.371 -6.421 1.00 77.19 184 ASP A C 1
ATOM 1388 O O . ASP A 1 184 ? 18.095 -18.486 -6.523 1.00 77.19 184 ASP A O 1
ATOM 1392 N N . LEU A 1 185 ? 16.278 -17.174 -6.370 1.00 71.50 185 LEU A N 1
ATOM 1393 C CA . LEU A 1 185 ? 16.987 -15.893 -6.470 1.00 71.50 185 LEU A CA 1
ATOM 1394 C C . LEU A 1 185 ? 17.717 -15.508 -5.172 1.00 71.50 185 LEU A C 1
ATOM 1396 O O . LEU A 1 185 ? 18.777 -14.883 -5.211 1.00 71.50 185 LEU A O 1
ATOM 1400 N N . THR A 1 186 ? 17.178 -15.877 -4.009 1.00 72.88 186 THR A N 1
ATOM 1401 C CA . THR A 1 186 ? 17.817 -15.650 -2.696 1.00 72.88 186 THR A CA 1
ATOM 1402 C C . THR A 1 186 ? 18.731 -16.801 -2.266 1.00 72.88 186 THR A C 1
ATOM 1404 O O . THR A 1 186 ? 19.516 -16.661 -1.321 1.00 72.88 186 THR A O 1
ATOM 1407 N N . GLY A 1 187 ? 18.668 -17.931 -2.974 1.00 67.25 187 GLY A N 1
ATOM 1408 C CA . GLY A 1 187 ? 19.511 -19.100 -2.782 1.00 67.25 187 GLY A CA 1
ATOM 1409 C C . GLY A 1 187 ? 21.001 -18.789 -2.939 1.00 67.25 187 GLY A C 1
ATOM 1410 O O . GLY A 1 187 ? 21.422 -17.930 -3.711 1.00 67.25 187 GLY A O 1
ATOM 1411 N N . ALA A 1 188 ? 21.835 -19.518 -2.192 1.00 51.84 188 ALA A N 1
ATOM 1412 C CA . ALA A 1 188 ? 23.255 -19.230 -1.950 1.00 51.84 188 ALA A CA 1
ATOM 1413 C C . ALA A 1 188 ? 24.213 -19.320 -3.171 1.00 51.84 188 ALA A C 1
ATOM 1415 O O . ALA A 1 188 ? 25.412 -19.543 -2.985 1.00 51.84 188 ALA A O 1
ATOM 1416 N N . GLY A 1 189 ? 23.740 -19.169 -4.411 1.00 51.88 189 GLY A N 1
ATOM 1417 C CA . GLY A 1 189 ? 24.576 -19.300 -5.606 1.00 51.88 189 GLY A CA 1
ATOM 1418 C C . GLY A 1 189 ? 24.077 -18.648 -6.897 1.00 51.88 189 GLY A C 1
ATOM 1419 O O . GLY A 1 189 ? 24.772 -18.787 -7.902 1.00 51.88 189 GLY A O 1
ATOM 1420 N N . THR A 1 190 ? 22.942 -17.946 -6.908 1.00 49.84 190 THR A N 1
ATOM 1421 C CA . THR A 1 190 ? 22.279 -17.516 -8.152 1.00 49.84 190 THR A CA 1
ATOM 1422 C C . THR A 1 190 ? 21.716 -16.092 -8.051 1.00 49.84 190 THR A C 1
ATOM 1424 O O . THR A 1 190 ? 20.644 -15.860 -7.523 1.00 49.84 190 THR A O 1
ATOM 1427 N N . GLY A 1 191 ? 22.432 -15.117 -8.616 1.00 50.72 191 GLY A N 1
ATOM 1428 C CA . GLY A 1 191 ? 21.778 -14.072 -9.420 1.00 50.72 191 GLY A CA 1
ATOM 1429 C C . GLY A 1 191 ? 21.445 -12.709 -8.804 1.00 50.72 191 GLY A C 1
ATOM 1430 O O . GLY A 1 191 ? 21.393 -11.747 -9.559 1.00 50.72 191 GLY A O 1
ATOM 1431 N N . LEU A 1 192 ? 21.308 -12.535 -7.484 1.00 52.25 192 LEU A N 1
ATOM 1432 C CA . LEU A 1 192 ? 21.035 -11.182 -6.946 1.00 52.25 192 LEU A CA 1
ATOM 1433 C C . LEU A 1 192 ? 22.215 -10.200 -7.064 1.00 52.25 192 LEU A C 1
ATOM 1435 O O . LEU A 1 192 ? 22.019 -8.992 -6.971 1.00 52.25 192 LEU A O 1
ATOM 1439 N N . GLY A 1 193 ? 23.435 -10.697 -7.286 1.00 51.88 193 GLY A N 1
ATOM 1440 C CA . GLY A 1 193 ? 24.645 -9.870 -7.357 1.00 51.88 193 GLY A CA 1
ATOM 1441 C C . GLY A 1 193 ? 24.732 -8.926 -8.563 1.00 51.88 193 GLY A C 1
ATOM 1442 O O . GLY A 1 193 ? 25.592 -8.051 -8.555 1.00 51.88 193 GLY A O 1
ATOM 1443 N N . GLU A 1 194 ? 23.872 -9.091 -9.574 1.00 57.97 194 GLU A N 1
ATOM 1444 C CA . GLU A 1 194 ? 23.846 -8.249 -10.784 1.00 57.97 194 GLU A CA 1
ATOM 1445 C C . GLU A 1 194 ? 22.708 -7.216 -10.780 1.00 57.97 194 GLU A C 1
ATOM 1447 O O . GLU A 1 194 ? 22.729 -6.273 -11.569 1.00 57.97 194 GLU A O 1
ATOM 1452 N N . GLY A 1 195 ? 21.725 -7.357 -9.886 1.00 67.44 195 GLY A N 1
ATOM 1453 C CA . GLY A 1 195 ? 20.660 -6.369 -9.744 1.00 67.44 195 GLY A CA 1
ATOM 1454 C C . GLY A 1 195 ? 21.184 -5.082 -9.110 1.00 67.44 195 GLY A C 1
ATOM 1455 O O . GLY A 1 195 ? 22.027 -5.125 -8.210 1.00 67.44 195 GLY A O 1
ATOM 1456 N N . THR A 1 196 ? 20.687 -3.935 -9.571 1.00 75.62 196 THR A N 1
ATOM 1457 C CA . THR A 1 196 ? 21.084 -2.624 -9.036 1.00 75.62 196 THR A CA 1
ATOM 1458 C C . THR A 1 196 ? 19.874 -1.893 -8.480 1.00 75.62 196 THR A C 1
ATOM 1460 O O . THR A 1 196 ? 18.843 -1.805 -9.140 1.00 75.62 196 THR A O 1
ATOM 1463 N N . PHE A 1 197 ? 20.001 -1.349 -7.274 1.00 82.38 197 PHE A N 1
ATOM 1464 C CA . PHE A 1 197 ? 18.952 -0.568 -6.623 1.00 82.38 197 PHE A CA 1
ATOM 1465 C C . PHE A 1 197 ? 19.365 0.902 -6.545 1.00 82.38 197 PHE A C 1
ATOM 1467 O O . PHE A 1 197 ? 20.425 1.217 -6.009 1.00 82.38 197 PHE A O 1
ATOM 1474 N N . LEU A 1 198 ? 18.529 1.811 -7.044 1.00 85.12 198 LEU A N 1
ATOM 1475 C CA . LEU A 1 198 ? 18.744 3.255 -6.994 1.00 85.12 198 LEU A CA 1
ATOM 1476 C C . LEU A 1 198 ? 17.565 3.936 -6.290 1.00 85.12 198 LEU A C 1
ATOM 1478 O O . LEU A 1 198 ? 16.477 4.042 -6.846 1.00 85.12 198 LEU A O 1
ATOM 1482 N N . SER A 1 199 ? 17.794 4.473 -5.090 1.00 86.50 199 SER A N 1
ATOM 1483 C CA . SER A 1 199 ? 16.803 5.325 -4.423 1.00 86.50 199 SER A CA 1
ATOM 1484 C C . SER A 1 199 ? 16.707 6.685 -5.127 1.00 86.50 199 SER A C 1
ATOM 1486 O O . SER A 1 199 ? 17.704 7.398 -5.265 1.00 86.50 199 SER A O 1
ATOM 1488 N N . LEU A 1 200 ? 15.499 7.051 -5.560 1.00 86.25 200 LEU A N 1
ATOM 1489 C CA . LEU A 1 200 ? 15.168 8.317 -6.227 1.00 86.25 200 LEU A CA 1
ATOM 1490 C C . LEU A 1 200 ? 14.608 9.369 -5.251 1.00 86.25 200 LEU A C 1
ATOM 1492 O O . LEU A 1 200 ? 14.282 10.492 -5.653 1.00 86.25 200 LEU A O 1
ATOM 1496 N N . GLY A 1 201 ? 14.548 9.023 -3.963 1.00 86.88 201 GLY A N 1
ATOM 1497 C CA . GLY A 1 201 ? 14.187 9.904 -2.858 1.00 86.88 201 GLY A CA 1
ATOM 1498 C C . GLY A 1 201 ? 12.821 9.608 -2.244 1.00 86.88 201 GLY A C 1
ATOM 1499 O O . GLY A 1 201 ? 12.089 8.724 -2.684 1.00 86.88 201 GLY A O 1
ATOM 1500 N N . SER A 1 202 ? 12.495 10.388 -1.215 1.00 90.19 202 SER A N 1
ATOM 1501 C CA . SER A 1 202 ? 11.261 10.287 -0.442 1.00 90.19 202 SER A CA 1
ATOM 1502 C C . SER A 1 202 ? 10.393 11.542 -0.591 1.00 90.19 202 SER A C 1
ATOM 1504 O O . SER A 1 202 ? 10.889 12.672 -0.686 1.00 90.19 202 SER A O 1
ATOM 1506 N N . TYR A 1 203 ? 9.075 11.349 -0.639 1.00 89.88 203 TYR A N 1
ATOM 1507 C CA . TYR A 1 203 ? 8.094 12.383 -0.950 1.00 89.88 203 TYR A CA 1
ATOM 1508 C C . TYR A 1 203 ? 6.942 12.358 0.056 1.00 89.88 203 TYR A C 1
ATOM 1510 O O . TYR A 1 203 ? 6.162 11.418 0.106 1.00 89.88 203 TYR A O 1
ATOM 1518 N N . THR A 1 204 ? 6.775 13.451 0.798 1.00 87.25 204 THR A N 1
ATOM 1519 C CA . THR A 1 204 ? 5.587 13.702 1.639 1.00 87.25 204 THR A CA 1
ATOM 1520 C C . THR A 1 204 ? 4.467 14.422 0.885 1.00 87.25 204 THR A C 1
ATOM 1522 O O . THR A 1 204 ? 3.369 14.600 1.397 1.00 87.25 204 THR A O 1
ATOM 1525 N N . ASN A 1 205 ? 4.746 14.905 -0.331 1.00 87.00 205 ASN A N 1
ATOM 1526 C CA . ASN A 1 205 ? 3.785 15.610 -1.173 1.00 87.00 205 ASN A CA 1
ATOM 1527 C C . ASN A 1 205 ? 3.493 14.773 -2.424 1.00 87.00 205 ASN A C 1
ATOM 1529 O O . ASN A 1 205 ? 4.265 14.792 -3.388 1.00 87.00 205 ASN A O 1
ATOM 1533 N N . PHE A 1 206 ? 2.370 14.061 -2.397 1.00 86.88 206 PHE A N 1
ATOM 1534 C CA . PHE A 1 206 ? 1.953 13.138 -3.453 1.00 86.88 206 PHE A CA 1
ATOM 1535 C C . PHE A 1 206 ? 1.639 13.843 -4.785 1.00 86.88 206 PHE A C 1
ATOM 1537 O O . PHE A 1 206 ? 2.020 13.356 -5.848 1.00 86.88 206 PHE A O 1
ATOM 1544 N N . ASP A 1 207 ? 1.105 15.069 -4.760 1.00 85.25 207 ASP A N 1
ATOM 1545 C CA . ASP A 1 207 ? 0.934 15.893 -5.970 1.00 85.25 207 ASP A CA 1
ATOM 1546 C C . ASP A 1 207 ? 2.261 16.192 -6.681 1.00 85.25 207 ASP A C 1
ATOM 1548 O O . ASP A 1 207 ? 2.322 16.342 -7.907 1.00 85.25 207 ASP A O 1
ATOM 1552 N N . ARG A 1 208 ? 3.341 16.353 -5.908 1.00 87.94 208 ARG A N 1
ATOM 1553 C CA . ARG A 1 208 ? 4.682 16.532 -6.460 1.00 87.94 208 ARG A CA 1
ATOM 1554 C C . ARG A 1 208 ? 5.197 15.220 -7.030 1.00 87.94 208 ARG A C 1
ATOM 1556 O O . ARG A 1 208 ? 5.758 15.258 -8.122 1.00 87.94 208 ARG A O 1
ATOM 1563 N N . LEU A 1 209 ? 4.991 14.105 -6.331 1.00 88.38 209 LEU A N 1
ATOM 1564 C CA . LEU A 1 209 ? 5.373 12.780 -6.809 1.00 88.38 209 LEU A CA 1
ATOM 1565 C C . LEU A 1 209 ? 4.759 12.492 -8.187 1.00 88.38 209 LEU A C 1
ATOM 1567 O O . LEU A 1 209 ? 5.503 12.228 -9.129 1.00 88.38 209 LEU A O 1
ATOM 1571 N N . MET A 1 210 ? 3.451 12.708 -8.362 1.00 85.31 210 MET A N 1
ATOM 1572 C CA . MET A 1 210 ? 2.773 12.519 -9.655 1.00 85.31 210 MET A CA 1
ATOM 1573 C C . MET A 1 210 ? 3.381 13.336 -10.808 1.00 85.31 210 MET A C 1
ATOM 1575 O O . MET A 1 210 ? 3.270 12.955 -11.967 1.00 85.31 210 MET A O 1
ATOM 1579 N N . LYS A 1 211 ? 4.020 14.478 -10.525 1.00 86.56 211 LYS A N 1
ATOM 1580 C CA . LYS A 1 211 ? 4.699 15.298 -11.548 1.00 86.56 211 LYS A CA 1
ATOM 1581 C C . LYS A 1 211 ? 6.124 14.836 -11.831 1.00 86.56 211 LYS A C 1
ATOM 1583 O O . LYS A 1 211 ? 6.662 15.149 -12.889 1.00 86.56 211 LYS A O 1
ATOM 1588 N N . VAL A 1 212 ? 6.753 14.170 -10.868 1.00 89.19 212 VAL A N 1
ATOM 1589 C CA . VAL A 1 212 ? 8.132 13.688 -10.968 1.00 89.19 212 VAL A CA 1
ATOM 1590 C C . VAL A 1 212 ? 8.182 12.311 -11.632 1.00 89.19 212 VAL A C 1
ATOM 1592 O O . VAL A 1 212 ? 9.123 12.059 -12.376 1.00 89.19 212 VAL A O 1
ATOM 1595 N N . LEU A 1 213 ? 7.163 11.464 -11.455 1.00 88.69 213 LEU A N 1
ATOM 1596 C CA . LEU A 1 213 ? 7.102 10.131 -12.070 1.00 88.69 213 LEU A CA 1
ATOM 1597 C C . LEU A 1 213 ? 7.287 10.142 -13.605 1.00 88.69 213 LEU A C 1
ATOM 1599 O O . LEU A 1 213 ? 8.172 9.428 -14.075 1.00 88.69 213 LEU A O 1
ATOM 1603 N N . PRO A 1 214 ? 6.608 10.999 -14.401 1.00 86.81 214 PRO A N 1
ATOM 1604 C CA . PRO A 1 214 ? 6.859 11.075 -15.847 1.00 86.81 214 PRO A CA 1
ATOM 1605 C C . PRO A 1 214 ? 8.290 11.507 -16.191 1.00 86.81 214 PRO A C 1
ATOM 1607 O O . PRO A 1 214 ? 8.889 11.053 -17.165 1.00 86.81 214 PRO A O 1
ATOM 1610 N N . PHE A 1 215 ? 8.869 12.395 -15.375 1.00 88.56 215 PHE A N 1
ATOM 1611 C CA . PHE A 1 215 ? 10.247 12.837 -15.562 1.00 88.56 215 PHE A CA 1
ATOM 1612 C C . PHE A 1 215 ? 11.233 11.692 -15.311 1.00 88.56 215 PHE A C 1
ATOM 1614 O O . PHE A 1 215 ? 12.168 11.528 -16.093 1.00 88.56 215 PHE A O 1
ATOM 1621 N N . ILE A 1 216 ? 11.011 10.903 -14.255 1.00 87.81 216 ILE A N 1
ATOM 1622 C CA . ILE A 1 216 ? 11.781 9.690 -13.956 1.00 87.81 216 ILE A CA 1
ATOM 1623 C C . ILE A 1 216 ? 11.670 8.715 -15.130 1.00 87.81 216 ILE A C 1
ATOM 1625 O O . ILE A 1 216 ? 12.699 8.304 -15.656 1.00 87.81 216 ILE A O 1
ATOM 1629 N N . ALA A 1 217 ? 10.454 8.420 -15.600 1.00 86.69 217 ALA A N 1
ATOM 1630 C CA . ALA A 1 217 ? 10.213 7.511 -16.721 1.00 86.69 217 ALA A CA 1
ATOM 1631 C C . ALA A 1 217 ? 11.007 7.912 -17.975 1.00 86.69 217 ALA A C 1
ATOM 1633 O O . ALA A 1 217 ? 11.718 7.101 -18.565 1.00 86.69 217 ALA A O 1
ATOM 1634 N N . SER A 1 218 ? 10.980 9.204 -18.321 1.00 87.06 218 SER A N 1
ATOM 1635 C CA . SER A 1 218 ? 11.712 9.753 -19.469 1.00 87.06 218 SER A CA 1
ATOM 1636 C C . SER A 1 218 ? 13.242 9.644 -19.354 1.00 87.06 218 SER A C 1
ATOM 1638 O O . SER A 1 218 ? 13.930 9.669 -20.374 1.00 87.06 218 SER A O 1
ATOM 1640 N N . HIS A 1 219 ? 13.792 9.567 -18.137 1.00 87.44 219 HIS A N 1
ATOM 1641 C CA . HIS A 1 219 ? 15.240 9.495 -17.894 1.00 87.44 219 HIS A CA 1
ATOM 1642 C C . HIS A 1 219 ? 15.722 8.096 -17.488 1.00 87.44 219 HIS A C 1
ATOM 1644 O O . HIS A 1 219 ? 16.929 7.852 -17.515 1.00 87.44 219 HIS A O 1
ATOM 1650 N N . ALA A 1 220 ? 14.805 7.174 -17.177 1.00 86.06 220 ALA A N 1
ATOM 1651 C CA . ALA A 1 220 ? 15.101 5.839 -16.668 1.00 86.06 220 ALA A CA 1
ATOM 1652 C C . ALA A 1 220 ? 16.066 5.067 -17.575 1.00 86.06 220 ALA A C 1
ATOM 1654 O O . ALA A 1 220 ? 17.091 4.597 -17.098 1.00 86.06 220 ALA A O 1
ATOM 1655 N N . ALA A 1 221 ? 15.828 5.038 -18.891 1.00 84.25 221 ALA A N 1
ATOM 1656 C CA . ALA A 1 221 ? 16.712 4.346 -19.837 1.00 84.25 221 ALA A CA 1
ATOM 1657 C C . ALA A 1 221 ? 18.152 4.903 -19.846 1.00 84.25 221 ALA A C 1
ATOM 1659 O O . ALA A 1 221 ? 19.114 4.175 -20.082 1.00 84.25 221 ALA A O 1
ATOM 1660 N N . GLY A 1 222 ? 18.319 6.205 -19.585 1.00 84.50 222 GLY A N 1
ATOM 1661 C CA . GLY A 1 222 ? 19.641 6.817 -19.449 1.00 84.50 222 GLY A CA 1
ATOM 1662 C C . GLY A 1 222 ? 20.332 6.395 -18.154 1.00 84.50 222 GLY A C 1
ATOM 1663 O O . GLY A 1 222 ? 21.510 6.044 -18.169 1.00 84.50 222 GLY A O 1
ATOM 1664 N N . TRP A 1 223 ? 19.592 6.380 -17.044 1.00 87.88 223 TRP A N 1
ATOM 1665 C CA . TRP A 1 223 ? 20.112 5.937 -15.750 1.00 87.88 223 TRP A CA 1
ATOM 1666 C C . TRP A 1 223 ? 20.430 4.445 -15.735 1.00 87.88 223 TRP A C 1
ATOM 1668 O O . TRP A 1 223 ? 21.470 4.067 -15.213 1.00 87.88 223 TRP A O 1
ATOM 1678 N N . GLU A 1 224 ? 19.612 3.609 -16.371 1.00 82.94 224 GLU A N 1
ATOM 1679 C CA . GLU A 1 224 ? 19.865 2.177 -16.550 1.00 82.94 224 GLU A CA 1
ATOM 1680 C C . GLU A 1 224 ? 21.226 1.939 -17.218 1.00 82.94 224 GLU A C 1
ATOM 1682 O O . GLU A 1 224 ? 22.054 1.192 -16.700 1.00 82.94 224 GLU A O 1
ATOM 1687 N N . GLN A 1 225 ? 21.514 2.644 -18.318 1.00 81.50 225 GLN A N 1
ATOM 1688 C CA . GLN A 1 225 ? 22.803 2.533 -19.006 1.00 81.50 225 GLN A CA 1
ATOM 1689 C C . GLN A 1 225 ? 23.977 2.963 -18.123 1.00 81.50 225 GLN A C 1
ATOM 1691 O O . GLN A 1 225 ? 25.032 2.333 -18.167 1.00 81.50 225 GLN A O 1
ATOM 1696 N N . GLU A 1 226 ? 23.815 4.014 -17.319 1.00 81.56 226 GLU A N 1
ATOM 1697 C CA . GLU A 1 226 ? 24.850 4.463 -16.383 1.00 81.56 226 GLU A CA 1
ATOM 1698 C C . GLU A 1 226 ? 25.056 3.473 -15.227 1.00 81.56 226 GLU A C 1
ATOM 1700 O O . GLU A 1 226 ? 26.198 3.207 -14.844 1.00 81.56 226 GLU A O 1
ATOM 1705 N N . LEU A 1 227 ? 23.981 2.883 -14.702 1.00 76.31 227 LEU A N 1
ATOM 1706 C CA . LEU A 1 227 ? 24.026 1.883 -13.634 1.00 76.31 227 LEU A CA 1
ATOM 1707 C C . LEU A 1 227 ? 24.666 0.575 -14.114 1.00 76.31 227 LEU A C 1
ATOM 1709 O O . LEU A 1 227 ? 25.515 0.042 -13.412 1.00 76.31 227 LEU A O 1
ATOM 1713 N N . VAL A 1 228 ? 24.354 0.117 -15.330 1.00 71.62 228 VAL A N 1
ATOM 1714 C CA . VAL A 1 228 ? 24.949 -1.092 -15.931 1.00 71.62 228 VAL A CA 1
ATOM 1715 C C . VAL A 1 228 ? 26.403 -0.865 -16.359 1.00 71.62 228 VAL A C 1
ATOM 1717 O O . VAL A 1 228 ? 27.239 -1.760 -16.244 1.00 71.62 228 VAL A O 1
ATOM 1720 N N . ALA A 1 229 ? 26.730 0.322 -16.882 1.00 67.19 229 ALA A N 1
ATOM 1721 C CA . ALA A 1 229 ? 28.089 0.644 -17.326 1.00 67.19 229 ALA A CA 1
ATOM 1722 C C . ALA A 1 229 ? 29.041 0.954 -16.167 1.00 67.19 229 ALA A C 1
ATOM 1724 O O . ALA A 1 229 ? 30.262 0.840 -16.317 1.00 67.19 229 ALA A O 1
ATOM 1725 N N . SER A 1 230 ? 28.502 1.396 -15.033 1.00 59.00 230 SER A N 1
ATOM 1726 C CA . SER A 1 230 ? 29.299 1.607 -13.843 1.00 59.00 230 SER A CA 1
ATOM 1727 C C . SER A 1 230 ? 29.521 0.269 -13.142 1.00 59.00 230 SER A C 1
ATOM 1729 O O . SER A 1 230 ? 28.590 -0.403 -12.723 1.00 59.00 230 SER A O 1
ATOM 1731 N N . ASP A 1 231 ? 30.789 -0.112 -12.995 1.00 53.53 231 ASP A N 1
ATOM 1732 C CA . ASP A 1 231 ? 31.255 -1.192 -12.111 1.00 53.53 231 ASP A CA 1
ATOM 1733 C C . ASP A 1 231 ? 31.076 -0.729 -10.642 1.00 53.53 231 ASP A C 1
ATOM 1735 O O . ASP A 1 231 ? 32.036 -0.509 -9.897 1.00 53.53 231 ASP A O 1
ATOM 1739 N N . SER A 1 232 ? 29.839 -0.350 -10.303 1.00 49.00 232 SER A N 1
ATOM 1740 C CA . SER A 1 232 ? 29.507 0.593 -9.239 1.00 49.00 232 SER A CA 1
ATOM 1741 C C . SER A 1 232 ? 29.553 -0.046 -7.852 1.00 49.00 232 SER A C 1
ATOM 1743 O O . SER A 1 232 ? 29.310 -1.240 -7.688 1.00 49.00 232 SER A O 1
ATOM 1745 N N . PRO A 1 233 ? 29.909 0.749 -6.827 1.00 43.66 233 PRO A N 1
ATOM 1746 C CA . PRO A 1 233 ? 30.317 0.261 -5.516 1.00 43.66 233 PRO A CA 1
ATOM 1747 C C . PRO A 1 233 ? 29.186 -0.469 -4.783 1.00 43.66 233 PRO A C 1
ATOM 1749 O O . PRO A 1 233 ? 28.009 -0.210 -5.019 1.00 43.66 233 PRO A O 1
ATOM 1752 N N . ALA A 1 234 ? 29.574 -1.293 -3.804 1.00 49.28 234 ALA A N 1
ATOM 1753 C CA . ALA A 1 234 ? 28.742 -2.163 -2.959 1.00 49.28 234 ALA A CA 1
ATOM 1754 C C . ALA A 1 234 ? 27.489 -1.538 -2.288 1.00 49.28 234 ALA A C 1
ATOM 1756 O O . ALA A 1 234 ? 26.776 -2.222 -1.564 1.00 49.28 234 ALA A O 1
ATOM 1757 N N . GLN A 1 235 ? 27.247 -0.236 -2.463 1.00 46.28 235 GLN A N 1
ATOM 1758 C CA . GLN A 1 235 ? 26.099 0.500 -1.936 1.00 46.28 235 GLN A CA 1
ATOM 1759 C C . GLN A 1 235 ? 24.853 0.418 -2.837 1.00 46.28 235 GLN A C 1
ATOM 1761 O O . GLN A 1 235 ? 23.753 0.622 -2.337 1.00 46.28 235 GLN A O 1
ATOM 1766 N N . TYR A 1 236 ? 25.019 0.118 -4.131 1.00 52.81 236 TYR A N 1
ATOM 1767 C CA . TYR A 1 236 ? 23.913 -0.045 -5.091 1.00 52.81 236 TYR A CA 1
ATOM 1768 C C . TYR A 1 236 ? 23.797 -1.479 -5.623 1.00 52.81 236 TYR A C 1
ATOM 1770 O O . TYR A 1 236 ? 22.900 -1.774 -6.405 1.00 52.81 236 TYR A O 1
ATOM 1778 N N . SER A 1 237 ? 24.708 -2.365 -5.209 1.00 58.47 237 SER A N 1
ATOM 1779 C CA . SER A 1 237 ? 24.753 -3.759 -5.641 1.00 58.47 237 SER A CA 1
ATOM 1780 C C . SER A 1 237 ? 23.785 -4.615 -4.832 1.00 58.47 237 SER A C 1
ATOM 1782 O O . SER A 1 237 ? 23.909 -4.692 -3.606 1.00 58.47 237 SER A O 1
ATOM 1784 N N . GLY A 1 238 ? 22.912 -5.330 -5.526 1.00 67.31 238 GLY A N 1
ATOM 1785 C CA . GLY A 1 238 ? 21.942 -6.226 -4.925 1.00 67.31 238 GLY A CA 1
ATOM 1786 C C . GLY A 1 238 ? 20.603 -5.546 -4.687 1.00 67.31 238 GLY A C 1
ATOM 1787 O O . GLY A 1 238 ? 20.519 -4.463 -4.108 1.00 67.31 238 GLY A O 1
ATOM 1788 N N . ILE A 1 239 ? 19.547 -6.220 -5.128 1.00 72.94 239 ILE A N 1
ATOM 1789 C CA . ILE A 1 239 ? 18.171 -5.854 -4.802 1.00 72.94 239 ILE A CA 1
ATOM 1790 C C . ILE A 1 239 ? 17.924 -6.291 -3.349 1.00 72.94 239 ILE A C 1
ATOM 1792 O O . ILE A 1 239 ? 18.215 -7.449 -3.021 1.00 72.94 239 ILE A O 1
ATOM 1796 N N . PRO A 1 240 ? 17.433 -5.401 -2.468 1.00 77.50 240 PRO A N 1
ATOM 1797 C CA . PRO A 1 240 ? 17.035 -5.782 -1.116 1.00 77.50 240 PRO A CA 1
ATOM 1798 C C . PRO A 1 240 ? 16.008 -6.931 -1.131 1.00 77.50 240 PRO A C 1
ATOM 1800 O O . PRO A 1 240 ? 15.193 -7.029 -2.047 1.00 77.50 240 PRO A O 1
ATOM 1803 N N . GLN A 1 241 ? 16.066 -7.841 -0.152 1.00 75.94 241 GLN A N 1
ATOM 1804 C CA . GLN A 1 241 ? 15.203 -9.036 -0.139 1.00 75.94 241 GLN A CA 1
ATOM 1805 C C . GLN A 1 241 ? 13.721 -8.690 0.036 1.00 75.94 241 GLN A C 1
ATOM 1807 O O . GLN A 1 241 ? 12.875 -9.333 -0.567 1.00 75.94 241 GLN A O 1
ATOM 1812 N N . ASP A 1 242 ? 13.430 -7.669 0.829 1.00 75.62 242 ASP A N 1
ATOM 1813 C CA . ASP A 1 242 ? 12.126 -7.028 0.992 1.00 75.62 242 ASP A CA 1
ATOM 1814 C C . ASP A 1 242 ? 11.594 -6.496 -0.343 1.00 75.62 242 ASP A C 1
ATOM 1816 O O . ASP A 1 242 ? 10.497 -6.852 -0.764 1.00 75.62 242 ASP A O 1
ATOM 1820 N N . VAL A 1 243 ? 12.423 -5.757 -1.084 1.00 77.00 243 VAL A N 1
ATOM 1821 C CA . VAL A 1 243 ? 12.068 -5.254 -2.419 1.00 77.00 243 VAL A CA 1
ATOM 1822 C C . VAL A 1 243 ? 11.820 -6.401 -3.400 1.00 77.00 243 VAL A C 1
ATOM 1824 O O . VAL A 1 243 ? 10.875 -6.348 -4.184 1.00 77.00 243 VAL A O 1
ATOM 1827 N N . LEU A 1 244 ? 12.635 -7.460 -3.353 1.00 78.31 244 LEU A N 1
ATOM 1828 C CA . LEU A 1 244 ? 12.434 -8.652 -4.176 1.00 78.31 244 LEU A CA 1
ATOM 1829 C C . LEU A 1 244 ? 11.136 -9.388 -3.812 1.00 78.31 244 LEU A C 1
ATOM 1831 O O . LEU A 1 244 ? 10.425 -9.841 -4.705 1.00 78.31 244 LEU A O 1
ATOM 1835 N N . ALA A 1 245 ? 10.833 -9.522 -2.520 1.00 79.56 245 ALA A N 1
ATOM 1836 C CA . ALA A 1 245 ? 9.604 -10.149 -2.053 1.00 79.56 245 ALA A CA 1
ATOM 1837 C C . ALA A 1 245 ? 8.390 -9.375 -2.573 1.00 79.56 245 ALA A C 1
ATOM 1839 O O . ALA A 1 245 ? 7.506 -9.966 -3.190 1.00 79.56 245 ALA A O 1
ATOM 1840 N N . HIS A 1 246 ? 8.396 -8.050 -2.427 1.00 79.50 246 HIS A N 1
ATOM 1841 C CA . HIS A 1 246 ? 7.310 -7.205 -2.904 1.00 79.50 246 HIS A CA 1
ATOM 1842 C C . HIS A 1 246 ? 7.167 -7.219 -4.436 1.00 79.50 246 HIS A C 1
ATOM 1844 O O . HIS A 1 246 ? 6.046 -7.360 -4.921 1.00 79.50 246 HIS A O 1
ATOM 1850 N N . LEU A 1 247 ? 8.272 -7.197 -5.197 1.00 77.00 247 LEU A N 1
ATOM 1851 C CA . LEU A 1 247 ? 8.256 -7.357 -6.662 1.00 77.00 247 LEU A CA 1
ATOM 1852 C C . LEU A 1 247 ? 7.620 -8.682 -7.097 1.00 77.00 247 LEU A C 1
ATOM 1854 O O . LEU A 1 247 ? 6.914 -8.740 -8.098 1.00 77.00 247 LEU A O 1
ATOM 1858 N N . LEU A 1 248 ? 7.856 -9.753 -6.340 1.00 76.19 248 LEU A N 1
ATOM 1859 C CA . LEU A 1 248 ? 7.255 -11.060 -6.592 1.00 76.19 248 LEU A CA 1
ATOM 1860 C C . LEU A 1 248 ? 5.848 -11.191 -5.995 1.00 76.19 248 LEU A C 1
ATOM 1862 O O . LEU A 1 248 ? 5.280 -12.277 -6.045 1.00 76.19 248 LEU A O 1
ATOM 1866 N N . GLY A 1 249 ? 5.272 -10.136 -5.414 1.00 72.00 249 GLY A N 1
ATOM 1867 C CA . GLY A 1 249 ? 3.962 -10.197 -4.764 1.00 72.00 249 GLY A CA 1
ATOM 1868 C C . GLY A 1 249 ? 3.928 -11.150 -3.564 1.00 72.00 249 GLY A C 1
ATOM 1869 O O . GLY A 1 249 ? 2.896 -11.767 -3.293 1.00 72.00 249 GLY A O 1
ATOM 1870 N N . LEU A 1 250 ? 5.063 -11.317 -2.882 1.00 71.94 250 LEU A N 1
ATOM 1871 C CA . LEU A 1 250 ? 5.182 -12.004 -1.602 1.00 71.94 250 LEU A CA 1
ATOM 1872 C C . LEU A 1 250 ? 5.040 -10.958 -0.487 1.00 71.94 250 LEU A C 1
ATOM 1874 O O . LEU A 1 250 ? 5.815 -10.005 -0.404 1.00 71.94 250 LEU A O 1
ATOM 1878 N N . GLY A 1 251 ? 4.008 -11.117 0.339 1.00 60.38 251 GLY A N 1
ATOM 1879 C CA . GLY A 1 251 ? 3.829 -10.364 1.581 1.00 60.38 251 GLY A CA 1
ATOM 1880 C C . GLY A 1 251 ? 4.228 -11.233 2.770 1.00 60.38 251 GLY A C 1
ATOM 1881 O O . GLY A 1 251 ? 3.978 -12.440 2.740 1.00 60.38 251 GLY A O 1
ATOM 1882 N N . ASP A 1 252 ? 4.854 -10.625 3.778 1.00 46.31 252 ASP A N 1
ATOM 1883 C CA . ASP A 1 252 ? 5.111 -11.237 5.095 1.00 46.31 252 ASP A CA 1
ATOM 1884 C C . ASP A 1 252 ? 3.817 -11.346 5.932 1.00 46.31 252 ASP A C 1
ATOM 1886 O O . ASP A 1 252 ? 2.989 -10.403 5.879 1.00 46.31 252 ASP A O 1
#

pLDDT: mean 77.87, std 10.91, range [43.66, 90.88]

Sequence (252 aa):
MSFFEDLASVLDEHNIEQRITEAVMHIPVSGNLDLRITVDNEVLPAANIRLHCLTDDGDDDLPPKLLAVVFSVSAAVDAIVGFLETADAMEFIDQLIDDPLGRISELDFTGTDTGIPVAYAPVGDSSQIMVEITRDADGVSVAEVAMVVCPQQLTEALADIDDAMDTGSHDERLAVIRQNIFDDLTGAGTGLGEGTFLSLGSYTNFDRLMKVLPFIASHAAGWEQELVASDSPAQYSGIPQDVLAHLLGLGD

Radius of gyration: 21.47 Å; chains: 1; bounding box: 58×39×55 Å